Protein AF-A0A0G0KNE0-F1 (afdb_monomer)

Foldseek 3Di:
DDDDDDDDDDDDDDDDDDDDDDDDDDDPPPPPPPPPPPPPDDDDDDDDPDPPPPPPPPPDDVVVVVVVVLFVLLLVLLVVQQVVLDFWAAPAFDPVLVVVLQVVCVVPPPPADHVVVLVVLCHVQNKGWDAPPDPDSTSVRIWIARSPDPCCPHSTDDLLRGDDDPPGDPSSVVSNVSVVD

pLDDT: mean 72.16, std 21.23, range [33.91, 93.62]

Radius of gyration: 31.46 Å; Cα contacts (8 Å, |Δi|>4): 151; chains: 1; bounding box: 96×80×53 Å

Structure (mmCIF, N/CA/C/O backbone):
data_AF-A0A0G0KNE0-F1
#
_entry.id   AF-A0A0G0KNE0-F1
#
loop_
_atom_site.group_PDB
_atom_site.id
_atom_site.type_symbol
_atom_site.label_atom_id
_atom_site.label_alt_id
_atom_site.label_comp_id
_atom_site.label_asym_id
_atom_site.label_entity_id
_atom_site.label_seq_id
_atom_site.pdbx_PDB_ins_code
_atom_site.Cartn_x
_atom_site.Cartn_y
_atom_site.Cartn_z
_atom_site.occupancy
_atom_site.B_iso_or_equiv
_atom_site.auth_seq_id
_atom_site.auth_comp_id
_atom_site.auth_asym_id
_atom_site.auth_atom_id
_atom_site.pdbx_PDB_model_num
ATOM 1 N N . MET A 1 1 ? -51.891 30.080 -39.729 1.00 41.03 1 MET A N 1
ATOM 2 C CA . MET A 1 1 ? -51.576 31.194 -38.807 1.00 41.03 1 MET A CA 1
ATOM 3 C C . MET A 1 1 ? -50.312 30.743 -38.072 1.00 41.03 1 MET A C 1
ATOM 5 O O . MET A 1 1 ? -50.399 29.716 -37.421 1.00 41.03 1 MET A O 1
ATOM 9 N N . ALA A 1 2 ? -49.094 31.166 -38.446 1.00 36.31 2 ALA A N 1
ATOM 10 C CA . ALA A 1 2 ? -48.494 32.512 -38.284 1.00 36.31 2 ALA A CA 1
ATOM 11 C C . ALA A 1 2 ? -48.365 32.876 -36.786 1.00 36.31 2 ALA A C 1
ATOM 13 O O . ALA A 1 2 ? -49.390 32.813 -36.115 1.00 36.31 2 ALA A O 1
ATOM 14 N N . SER A 1 3 ? -47.213 33.214 -36.179 1.00 40.84 3 SER A N 1
ATOM 15 C CA . SER A 1 3 ? -45.794 33.445 -36.595 1.00 40.84 3 SER A CA 1
ATOM 16 C C . SER A 1 3 ? -44.870 32.987 -35.422 1.00 40.84 3 SER A C 1
ATOM 18 O O . SER A 1 3 ? -45.411 32.694 -34.362 1.00 40.84 3 SER A O 1
ATOM 20 N N . ILE A 1 4 ? -43.553 32.707 -35.471 1.00 46.44 4 ILE A N 1
ATOM 21 C CA . ILE A 1 4 ? -42.313 33.409 -35.913 1.00 46.44 4 ILE A CA 1
ATOM 22 C C . ILE A 1 4 ? -42.034 34.761 -35.195 1.00 46.44 4 ILE A C 1
ATOM 24 O O . ILE A 1 4 ? -42.923 35.602 -35.171 1.00 46.44 4 ILE A O 1
ATOM 28 N N . THR A 1 5 ? -40.775 34.930 -34.721 1.00 47.62 5 THR A N 1
ATOM 29 C CA . THR A 1 5 ? -40.102 36.076 -34.019 1.00 47.62 5 THR A CA 1
ATOM 30 C C . THR A 1 5 ? -40.497 36.312 -32.539 1.00 47.62 5 THR A C 1
ATOM 32 O O . THR A 1 5 ? -41.550 35.843 -32.123 1.00 47.62 5 THR A O 1
ATOM 35 N N . ASP A 1 6 ? -39.712 36.913 -31.618 1.00 47.12 6 ASP A N 1
ATOM 36 C CA . ASP A 1 6 ? -38.331 37.479 -31.539 1.00 47.12 6 ASP A CA 1
ATOM 37 C C . ASP A 1 6 ? -37.695 37.044 -30.184 1.00 47.12 6 ASP A C 1
ATOM 39 O O . ASP A 1 6 ? -38.432 36.726 -29.255 1.00 47.12 6 ASP A O 1
ATOM 43 N N . LEU A 1 7 ? -36.383 36.971 -29.900 1.00 47.00 7 LEU A N 1
ATOM 44 C CA . LEU A 1 7 ? -35.112 37.313 -30.578 1.00 47.00 7 LEU A CA 1
ATOM 45 C C . LEU A 1 7 ? -34.501 38.739 -30.455 1.00 47.00 7 LEU A C 1
ATOM 47 O O . LEU A 1 7 ? -33.771 39.178 -31.337 1.00 47.00 7 LEU A O 1
ATOM 51 N N . THR A 1 8 ? -34.666 39.429 -29.315 1.00 47.88 8 THR A N 1
ATOM 52 C CA . THR A 1 8 ? -33.880 40.644 -28.952 1.00 47.88 8 THR A CA 1
ATOM 53 C C . THR A 1 8 ? -33.424 40.582 -27.482 1.00 47.88 8 THR A C 1
ATOM 55 O O . THR A 1 8 ? -34.236 40.454 -26.577 1.00 47.88 8 THR A O 1
ATOM 58 N N . GLN A 1 9 ? -32.133 40.516 -27.134 1.00 44.28 9 GLN A N 1
ATOM 59 C CA . GLN A 1 9 ? -31.034 41.462 -27.389 1.00 44.28 9 GLN A CA 1
ATOM 60 C C . GLN A 1 9 ? -31.309 42.862 -26.815 1.00 44.28 9 GLN A C 1
ATOM 62 O O . GLN A 1 9 ? -31.866 43.726 -27.484 1.00 44.28 9 GLN A O 1
ATOM 67 N N . LYS A 1 10 ? -30.834 43.120 -25.587 1.00 43.81 10 LYS A N 1
ATOM 68 C CA . LYS A 1 10 ? -30.785 44.472 -25.012 1.00 43.81 10 LYS A CA 1
ATOM 69 C C . LYS A 1 10 ? -29.386 44.801 -24.498 1.00 43.81 10 LYS A C 1
ATOM 71 O O . LYS A 1 10 ? -29.083 44.666 -23.319 1.00 43.81 10 LYS A O 1
ATOM 76 N N . GLN A 1 11 ? -28.531 45.246 -25.417 1.00 41.25 11 GLN A N 1
ATOM 77 C CA . GLN A 1 11 ? -27.286 45.915 -25.055 1.00 41.25 11 GLN A CA 1
ATOM 78 C C . GLN A 1 11 ? -27.548 47.385 -24.701 1.00 41.25 11 GLN A C 1
ATOM 80 O O . GLN A 1 11 ? -28.057 48.144 -25.526 1.00 41.25 11 GLN A O 1
ATOM 85 N N . SER A 1 12 ? -27.116 47.803 -23.513 1.00 40.59 12 SER A N 1
ATOM 86 C CA . SER A 1 12 ? -26.733 49.189 -23.214 1.00 40.59 12 SER A CA 1
ATOM 87 C C . SER A 1 12 ? -25.205 49.210 -23.104 1.00 40.59 12 SER A C 1
ATOM 89 O O . SER A 1 12 ? -24.647 48.679 -22.152 1.00 40.59 12 SER A O 1
ATOM 91 N N . LYS A 1 13 ? -24.492 49.548 -24.181 1.00 40.47 13 LYS A N 1
ATOM 92 C CA . LYS A 1 13 ? -24.103 50.921 -24.553 1.00 40.47 13 LYS A CA 1
ATOM 93 C C . LYS A 1 13 ? -23.308 51.661 -23.469 1.00 40.47 13 LYS A C 1
ATOM 95 O O . LYS A 1 13 ? -23.917 52.192 -22.554 1.00 40.47 13 LYS A O 1
ATOM 100 N N . GLN A 1 14 ? -22.018 51.853 -23.787 1.00 38.09 14 GLN A N 1
ATOM 101 C CA . GLN A 1 14 ? -21.238 53.088 -23.570 1.00 38.09 14 GLN A CA 1
ATOM 102 C C . GLN A 1 14 ? -20.904 53.410 -22.085 1.00 38.09 14 GLN A C 1
ATOM 104 O O . GLN A 1 14 ? -21.651 53.071 -21.185 1.00 38.09 14 GLN A O 1
ATOM 109 N N . SER A 1 15 ? -19.763 54.010 -21.727 1.00 36.12 15 SER A N 1
ATOM 110 C CA . SER A 1 15 ? -18.793 54.799 -22.504 1.00 36.12 15 SER A CA 1
ATOM 111 C C . SER A 1 15 ? -17.392 54.836 -21.864 1.00 36.12 15 SER A C 1
ATOM 113 O O . SER A 1 15 ? -17.283 54.847 -20.647 1.00 36.12 15 SER A O 1
ATOM 115 N N . LEU A 1 16 ? -16.369 54.986 -22.718 1.00 33.91 16 LEU A N 1
ATOM 116 C CA . LEU A 1 16 ? -15.142 55.794 -22.550 1.00 33.91 16 LEU A CA 1
ATOM 117 C C . LEU A 1 16 ? -14.386 55.848 -21.198 1.00 33.91 16 LEU A C 1
ATOM 119 O O . LEU A 1 16 ? -14.852 56.413 -20.218 1.00 33.91 16 LEU A O 1
ATOM 123 N N . TRP A 1 17 ? -13.113 55.434 -21.272 1.00 34.81 17 TRP A N 1
ATOM 124 C CA . TRP A 1 17 ? -11.916 56.137 -20.769 1.00 34.81 17 TRP A CA 1
ATOM 125 C C . TRP A 1 17 ? -12.075 57.088 -19.567 1.00 34.81 17 TRP A C 1
ATOM 127 O O . TRP A 1 17 ? -12.484 58.237 -19.716 1.00 34.81 17 TRP A O 1
ATOM 137 N N . GLY A 1 18 ? -11.565 56.664 -18.408 1.00 34.75 18 GLY A N 1
ATOM 138 C CA . GLY A 1 18 ? -11.386 57.537 -17.249 1.00 34.75 18 GLY A CA 1
ATOM 139 C C . GLY A 1 18 ? -10.567 56.883 -16.140 1.00 34.75 18 GLY A C 1
ATOM 140 O O . GLY A 1 18 ? -11.132 56.293 -15.228 1.00 34.75 18 GLY A O 1
ATOM 141 N N . PHE A 1 19 ? -9.237 57.004 -16.200 1.00 39.78 19 PHE A N 1
ATOM 142 C CA . PHE A 1 19 ? -8.366 56.779 -15.039 1.00 39.78 19 PHE A CA 1
ATOM 143 C C . PHE A 1 19 ? -8.684 57.816 -13.946 1.00 39.78 19 PHE A C 1
ATOM 145 O O . PHE A 1 19 ? -8.649 59.012 -14.243 1.00 39.78 19 PHE A O 1
ATOM 152 N N . PRO A 1 20 ? -8.827 57.411 -12.674 1.00 44.44 20 PRO A N 1
ATOM 153 C CA . PRO A 1 20 ? -8.577 58.290 -11.545 1.00 44.44 20 PRO A CA 1
ATOM 154 C C . PRO A 1 20 ? -7.361 57.789 -10.764 1.00 44.44 20 PRO A C 1
ATOM 156 O O . PRO A 1 20 ? -7.368 56.721 -10.152 1.00 44.44 20 PRO A O 1
ATOM 159 N N . GLN A 1 21 ? -6.311 58.603 -10.742 1.00 42.25 21 GLN A N 1
ATOM 160 C CA . GLN A 1 21 ? -5.239 58.455 -9.766 1.00 42.25 21 GLN A CA 1
ATOM 161 C C . GLN A 1 21 ? -5.809 58.632 -8.353 1.00 42.25 21 GLN A C 1
ATOM 163 O O . GLN A 1 21 ? -6.418 59.661 -8.062 1.00 42.25 21 GLN A O 1
ATOM 168 N N . ARG A 1 22 ? -5.507 57.705 -7.441 1.00 38.88 22 ARG A N 1
ATOM 169 C CA . ARG A 1 22 ? -5.319 58.039 -6.023 1.00 38.88 22 ARG A CA 1
ATOM 170 C C . ARG A 1 22 ? -4.205 57.194 -5.417 1.00 38.88 22 ARG A C 1
ATOM 172 O O . ARG A 1 22 ? -4.418 56.131 -4.848 1.00 38.88 22 ARG A O 1
ATOM 179 N N . LEU A 1 23 ? -2.997 57.739 -5.528 1.00 42.62 23 LEU A N 1
ATOM 180 C CA . LEU A 1 23 ? -1.986 57.591 -4.486 1.00 42.62 23 LEU A CA 1
ATOM 181 C C . LEU A 1 23 ? -2.642 57.919 -3.132 1.00 42.62 23 LEU A C 1
ATOM 183 O O . LEU A 1 23 ? -3.351 58.923 -3.046 1.00 42.62 23 LEU A O 1
ATOM 187 N N . PHE A 1 24 ? -2.371 57.144 -2.078 1.00 37.62 24 PHE A N 1
ATOM 188 C CA . PHE A 1 24 ? -1.307 57.536 -1.145 1.00 37.62 24 PHE A CA 1
ATOM 189 C C . PHE A 1 24 ? -1.127 56.608 0.074 1.00 37.62 24 PHE A C 1
ATOM 191 O O . PHE A 1 24 ? -2.091 56.202 0.708 1.00 37.62 24 PHE A O 1
ATOM 198 N N . PHE A 1 25 ? 0.153 56.477 0.449 1.00 34.75 25 PHE A N 1
ATOM 199 C CA . PHE A 1 25 ? 0.719 56.187 1.777 1.00 34.75 25 PHE A CA 1
ATOM 200 C C . PHE A 1 25 ? 0.635 54.779 2.403 1.00 34.75 25 PHE A C 1
ATOM 202 O O . PHE A 1 25 ? -0.360 54.074 2.304 1.00 34.75 25 PHE A O 1
ATOM 209 N N . CYS A 1 26 ? 1.739 54.464 3.107 1.00 36.16 26 CYS A N 1
ATOM 210 C CA . CYS A 1 26 ? 2.079 53.243 3.861 1.00 36.16 26 CYS A CA 1
ATOM 211 C C . CYS A 1 26 ? 2.312 51.988 2.975 1.00 36.16 26 CYS A C 1
ATOM 213 O O . CYS A 1 26 ? 1.431 51.578 2.236 1.00 36.16 26 CYS A O 1
ATOM 215 N N . ASP A 1 27 ? 3.485 51.332 2.930 1.00 36.81 27 ASP A N 1
ATOM 216 C CA . ASP A 1 27 ? 4.635 51.338 3.855 1.00 36.81 27 ASP A CA 1
ATOM 217 C C . ASP A 1 27 ? 6.016 51.341 3.157 1.00 36.81 27 ASP A C 1
ATOM 219 O O . ASP A 1 27 ? 6.703 50.322 3.051 1.00 36.81 27 ASP A O 1
ATOM 223 N N . ILE A 1 28 ? 6.519 52.524 2.782 1.00 46.03 28 ILE A N 1
ATOM 224 C CA . ILE A 1 28 ? 7.936 52.716 2.400 1.00 46.03 28 ILE A CA 1
ATOM 225 C C . ILE A 1 28 ? 8.800 52.927 3.666 1.00 46.03 28 ILE A C 1
ATOM 227 O O . ILE A 1 28 ? 9.511 53.919 3.787 1.00 46.03 28 ILE A O 1
ATOM 231 N N . ILE A 1 29 ? 8.731 52.016 4.652 1.00 47.38 29 ILE A N 1
ATOM 232 C CA . ILE A 1 29 ? 9.573 52.075 5.874 1.00 47.38 29 ILE A CA 1
ATOM 233 C C . ILE A 1 29 ? 10.055 50.686 6.355 1.00 47.38 29 ILE A C 1
ATOM 235 O O . ILE A 1 29 ? 10.099 50.404 7.550 1.00 47.38 29 ILE A O 1
ATOM 239 N N . LYS A 1 30 ? 10.467 49.796 5.438 1.00 42.50 30 LYS A N 1
ATOM 240 C CA . LYS A 1 30 ? 11.245 48.580 5.798 1.00 42.50 30 LYS A CA 1
ATOM 241 C C . LYS A 1 30 ? 12.518 48.337 4.969 1.00 42.50 30 LYS A C 1
ATOM 243 O O . LYS A 1 30 ? 13.248 47.396 5.256 1.00 42.50 30 LYS A O 1
ATOM 248 N N . SER A 1 31 ? 12.849 49.209 4.010 1.00 43.00 31 SER A N 1
ATOM 249 C CA . SER A 1 31 ? 13.998 49.018 3.096 1.00 43.00 31 SER A CA 1
ATOM 250 C C . SER A 1 31 ? 15.304 49.728 3.520 1.00 43.00 31 SER A C 1
ATOM 252 O O . SER A 1 31 ? 16.318 49.650 2.837 1.00 43.00 31 SER A O 1
ATOM 254 N N . THR A 1 32 ? 15.319 50.439 4.655 1.00 44.94 32 THR A N 1
ATOM 255 C CA . THR A 1 32 ? 16.433 51.337 5.045 1.00 44.94 32 THR A CA 1
ATOM 256 C C . THR A 1 32 ? 17.176 50.948 6.330 1.00 44.94 32 THR A C 1
ATOM 258 O O . THR A 1 32 ? 18.051 51.695 6.769 1.00 44.94 32 THR A O 1
ATOM 261 N N . LEU A 1 33 ? 16.907 49.771 6.916 1.00 45.56 33 LEU A N 1
ATOM 262 C CA . LEU A 1 33 ? 17.547 49.332 8.171 1.00 45.56 33 LEU A CA 1
ATOM 263 C C . LEU A 1 33 ? 18.699 48.314 8.021 1.00 45.56 33 LEU A C 1
ATOM 265 O O . LEU A 1 33 ? 19.330 47.972 9.017 1.00 45.56 33 LEU A O 1
ATOM 269 N N . ILE A 1 34 ? 19.010 47.847 6.805 1.00 46.56 34 ILE A N 1
ATOM 270 C CA . ILE A 1 34 ? 20.035 46.802 6.575 1.00 46.56 34 ILE A CA 1
ATOM 271 C C . ILE A 1 34 ? 21.408 47.387 6.176 1.00 46.56 34 ILE A C 1
ATOM 273 O O . ILE A 1 34 ? 22.448 46.791 6.445 1.00 46.56 34 ILE A O 1
ATOM 277 N N . ILE A 1 35 ? 21.457 48.605 5.623 1.00 48.31 35 ILE A N 1
ATOM 278 C CA . ILE A 1 35 ? 22.692 49.179 5.042 1.00 48.31 35 ILE A CA 1
ATOM 279 C C . ILE A 1 35 ? 23.590 49.881 6.093 1.00 48.31 35 ILE A C 1
ATOM 281 O O . ILE A 1 35 ? 24.773 50.116 5.855 1.00 48.31 35 ILE A O 1
ATOM 285 N N . ARG A 1 36 ? 23.091 50.166 7.307 1.00 42.97 36 ARG A N 1
ATOM 286 C CA . ARG A 1 36 ? 23.845 50.888 8.361 1.00 42.97 36 ARG A CA 1
ATOM 287 C C . ARG A 1 36 ? 24.678 50.018 9.323 1.00 42.97 36 ARG A C 1
ATOM 289 O O . ARG A 1 36 ? 25.158 50.546 10.322 1.00 42.97 36 ARG A O 1
ATOM 296 N N . LYS A 1 37 ? 24.914 48.729 9.034 1.00 41.06 37 LYS A N 1
ATOM 297 C CA . LYS A 1 37 ? 25.789 47.859 9.860 1.00 41.06 37 LYS A CA 1
ATOM 298 C C . LYS A 1 37 ? 27.194 47.578 9.300 1.00 41.06 37 LYS A C 1
ATOM 300 O O . LYS A 1 37 ? 28.027 47.059 10.032 1.00 41.06 37 LYS A O 1
ATOM 305 N N . TYR A 1 38 ? 27.515 47.997 8.075 1.00 44.34 38 TYR A N 1
ATOM 306 C CA . TYR A 1 38 ? 28.802 47.694 7.418 1.00 44.34 38 TYR A CA 1
ATOM 307 C C . TYR A 1 38 ? 29.890 48.778 7.576 1.00 44.34 38 TYR A C 1
ATOM 309 O O . TYR A 1 38 ? 30.719 48.959 6.688 1.00 44.34 38 TYR A O 1
ATOM 317 N N . LYS A 1 39 ? 29.906 49.533 8.688 1.00 47.22 39 LYS A N 1
ATOM 318 C CA . LYS A 1 39 ? 30.921 50.588 8.926 1.00 47.22 39 LYS A CA 1
ATOM 319 C C . LYS A 1 39 ? 31.608 50.551 10.301 1.00 47.22 39 LYS A C 1
ATOM 321 O O . LYS A 1 39 ? 32.220 51.537 10.695 1.00 47.22 39 LYS A O 1
ATOM 326 N N . ILE A 1 40 ? 31.566 49.426 11.022 1.00 51.53 40 ILE A N 1
ATOM 327 C CA . ILE A 1 40 ? 32.398 49.218 12.225 1.00 51.53 40 ILE A CA 1
ATOM 328 C C . ILE A 1 40 ? 32.914 47.772 12.277 1.00 51.53 40 ILE A C 1
ATOM 330 O O . ILE A 1 40 ? 32.387 46.949 13.011 1.00 51.53 40 ILE A O 1
ATOM 334 N N . MET A 1 41 ? 33.948 47.473 11.486 1.00 38.69 41 MET A N 1
ATOM 335 C CA . MET A 1 41 ? 34.935 46.416 11.772 1.00 38.69 41 MET A CA 1
ATOM 336 C C . MET A 1 41 ? 36.165 46.619 10.877 1.00 38.69 41 MET A C 1
ATOM 338 O O . MET A 1 41 ? 36.420 45.906 9.912 1.00 38.69 41 MET A O 1
ATOM 342 N N . SER A 1 42 ? 36.905 47.683 11.187 1.00 48.44 42 SER A N 1
ATOM 343 C CA . SER A 1 42 ? 38.279 47.865 10.721 1.00 48.44 42 SER A CA 1
ATOM 344 C C . SER A 1 42 ? 39.202 47.230 11.755 1.00 48.44 42 SER A C 1
ATOM 346 O O . SER A 1 42 ? 39.110 47.604 12.922 1.00 48.44 42 SER A O 1
ATOM 348 N N . ARG A 1 43 ? 40.098 46.340 11.299 1.00 54.25 43 ARG A N 1
ATOM 349 C CA . ARG A 1 43 ? 41.078 45.566 12.092 1.00 54.25 43 ARG A CA 1
ATOM 350 C C . ARG A 1 43 ? 40.433 44.506 12.998 1.00 54.25 43 ARG A C 1
ATOM 352 O O . ARG A 1 43 ? 39.839 44.848 14.008 1.00 54.25 43 ARG A O 1
ATOM 359 N N . TYR A 1 44 ? 40.559 43.234 12.625 1.00 45.12 44 TYR A N 1
ATOM 360 C CA . TYR A 1 44 ? 41.455 42.254 13.263 1.00 45.12 44 TYR A CA 1
ATOM 361 C C . TYR A 1 44 ? 41.591 41.031 12.333 1.00 45.12 44 TYR A C 1
ATOM 363 O O . TYR A 1 44 ? 40.633 40.667 11.661 1.00 45.12 44 TYR A O 1
ATOM 371 N N . ASP A 1 45 ? 42.812 40.503 12.261 1.00 45.97 45 ASP A N 1
ATOM 372 C CA . ASP A 1 45 ? 43.282 39.202 11.756 1.00 45.97 45 ASP A CA 1
ATOM 373 C C . ASP A 1 45 ? 42.563 38.508 10.581 1.00 45.97 45 ASP A C 1
ATOM 375 O O . ASP A 1 45 ? 41.439 38.022 10.676 1.00 45.97 45 ASP A O 1
ATOM 379 N N . MET A 1 46 ? 43.310 38.337 9.483 1.00 49.62 46 MET A N 1
ATOM 380 C CA . MET A 1 46 ? 42.997 37.372 8.423 1.00 49.62 46 MET A CA 1
ATOM 381 C C . MET A 1 46 ? 43.212 35.942 8.950 1.00 49.62 46 MET A C 1
ATOM 383 O O . MET A 1 46 ? 44.367 35.577 9.197 1.00 49.62 46 MET A O 1
ATOM 387 N N . PRO A 1 47 ? 42.177 35.089 9.075 1.00 47.72 47 PRO A N 1
ATOM 388 C CA . PRO A 1 47 ? 42.404 33.661 9.225 1.00 47.72 47 PRO A CA 1
ATOM 389 C C . PRO A 1 47 ? 43.015 33.111 7.930 1.00 47.72 47 PRO A C 1
ATOM 391 O O . PRO A 1 47 ? 42.509 33.337 6.831 1.00 47.72 47 PRO A O 1
ATOM 394 N N . SER A 1 48 ? 44.127 32.395 8.091 1.00 47.03 48 SER A N 1
ATOM 395 C CA . SER A 1 48 ? 44.881 31.734 7.023 1.00 47.03 48 SER A CA 1
ATOM 396 C C . SER A 1 48 ? 43.996 30.908 6.079 1.00 47.03 48 SER A C 1
ATOM 398 O O . SER A 1 48 ? 43.014 30.290 6.499 1.00 47.03 48 SER A O 1
ATOM 400 N N . ALA A 1 49 ? 44.390 30.838 4.807 1.00 48.81 49 ALA A N 1
ATOM 401 C CA . ALA A 1 49 ? 43.758 29.983 3.811 1.00 48.81 49 ALA A CA 1
ATOM 402 C C . ALA A 1 49 ? 43.917 28.498 4.187 1.00 48.81 49 ALA A C 1
ATOM 404 O O . ALA A 1 49 ? 44.965 27.919 3.924 1.00 48.81 49 ALA A O 1
ATOM 405 N N . ASN A 1 50 ? 42.896 27.903 4.823 1.00 48.03 50 ASN A N 1
ATOM 406 C CA . ASN A 1 50 ? 42.761 26.445 5.000 1.00 48.03 50 ASN A CA 1
ATOM 407 C C . ASN A 1 50 ? 41.369 25.977 5.500 1.00 48.03 50 ASN A C 1
ATOM 409 O O . ASN A 1 50 ? 41.266 24.966 6.184 1.00 48.03 50 ASN A O 1
ATOM 413 N N . ASN A 1 51 ? 40.280 26.698 5.193 1.00 49.84 51 ASN A N 1
ATOM 414 C CA . ASN A 1 51 ? 38.915 26.270 5.567 1.00 49.84 51 ASN A CA 1
ATOM 415 C C . ASN A 1 51 ? 37.840 26.624 4.515 1.00 49.84 51 ASN A C 1
ATOM 417 O O . ASN A 1 51 ? 36.720 27.015 4.841 1.00 49.84 51 ASN A O 1
ATOM 421 N N . ILE A 1 52 ? 38.171 26.465 3.229 1.00 45.94 52 ILE A N 1
ATOM 422 C CA . ILE A 1 52 ? 37.204 26.533 2.118 1.00 45.94 52 ILE A CA 1
ATOM 423 C C . ILE A 1 52 ? 36.839 25.102 1.696 1.00 45.94 52 ILE A C 1
ATOM 425 O O . ILE A 1 52 ? 37.226 24.650 0.625 1.00 45.94 52 ILE A O 1
ATOM 429 N N . GLU A 1 53 ? 36.125 24.363 2.552 1.00 49.06 53 GLU A N 1
ATOM 430 C CA . GLU A 1 53 ? 35.665 23.006 2.187 1.00 49.06 53 GLU A CA 1
ATOM 431 C C . GLU A 1 53 ? 34.272 22.609 2.715 1.00 49.06 53 GLU A C 1
ATOM 433 O O . GLU A 1 53 ? 33.755 21.552 2.358 1.00 49.06 53 GLU A O 1
ATOM 438 N N . GLN A 1 54 ? 33.607 23.455 3.515 1.00 48.72 54 GLN A N 1
ATOM 439 C CA . GLN A 1 54 ? 32.318 23.119 4.152 1.00 48.72 54 GLN A CA 1
ATOM 440 C C . GLN A 1 54 ? 31.165 24.078 3.827 1.00 48.72 54 GLN A C 1
ATOM 442 O O . GLN A 1 54 ? 30.274 24.296 4.642 1.00 48.72 54 GLN A O 1
ATOM 447 N N . VAL A 1 55 ? 31.126 24.596 2.596 1.00 46.22 55 VAL A N 1
ATOM 448 C CA . VAL A 1 55 ? 29.909 25.218 2.038 1.00 46.22 55 VAL A CA 1
ATOM 449 C C . VAL A 1 55 ? 29.500 24.513 0.744 1.00 46.22 55 VAL A C 1
ATOM 451 O O . VAL A 1 55 ? 29.297 25.127 -0.298 1.00 46.22 55 VAL A O 1
ATOM 454 N N . LYS A 1 56 ? 29.324 23.186 0.824 1.00 47.09 56 LYS A N 1
ATOM 455 C CA . LYS A 1 56 ? 28.489 22.436 -0.129 1.00 47.09 56 LYS A CA 1
ATOM 456 C C . LYS A 1 56 ? 27.012 22.757 0.129 1.00 47.09 56 LYS A C 1
ATOM 458 O O . LYS A 1 56 ? 26.232 21.881 0.495 1.00 47.09 56 LYS A O 1
ATOM 463 N N . HIS A 1 57 ? 26.626 24.019 -0.064 1.00 43.06 57 HIS A N 1
ATOM 464 C CA . HIS A 1 57 ? 25.227 24.353 -0.294 1.00 43.06 57 HIS A CA 1
ATOM 465 C C . HIS A 1 57 ? 24.865 23.792 -1.669 1.00 43.06 57 HIS A C 1
ATOM 467 O O . HIS A 1 57 ? 25.072 24.429 -2.696 1.00 43.06 57 HIS A O 1
ATOM 473 N N . MET A 1 58 ? 24.387 22.546 -1.678 1.00 49.62 58 MET A N 1
ATOM 474 C CA . MET A 1 58 ? 23.705 21.989 -2.836 1.00 49.62 58 MET A CA 1
ATOM 475 C C . MET A 1 58 ? 22.423 22.793 -3.031 1.00 49.62 58 MET A C 1
ATOM 477 O O . MET A 1 58 ? 21.433 22.564 -2.334 1.00 49.62 58 MET A O 1
ATOM 481 N N . GLU A 1 59 ? 22.445 23.722 -3.981 1.00 58.16 59 GLU A N 1
ATOM 482 C CA . GLU A 1 59 ? 21.235 24.125 -4.687 1.00 58.16 59 GLU A CA 1
ATOM 483 C C . GLU A 1 59 ? 20.706 22.860 -5.371 1.00 58.16 59 GLU A C 1
ATOM 485 O O . GLU A 1 59 ? 21.203 22.428 -6.408 1.00 58.16 59 GLU A O 1
ATOM 490 N N . LYS A 1 60 ? 19.775 22.172 -4.703 1.00 57.59 60 LYS A N 1
ATOM 491 C CA . LYS A 1 60 ? 19.042 21.069 -5.315 1.00 57.59 60 LYS A CA 1
ATOM 492 C C . LYS A 1 60 ? 18.138 21.666 -6.380 1.00 57.59 60 LYS A C 1
ATOM 494 O O . LYS A 1 60 ? 17.376 22.585 -6.081 1.00 57.59 60 LYS A O 1
ATOM 499 N N . GLU A 1 61 ? 18.203 21.100 -7.579 1.00 65.50 61 GLU A N 1
A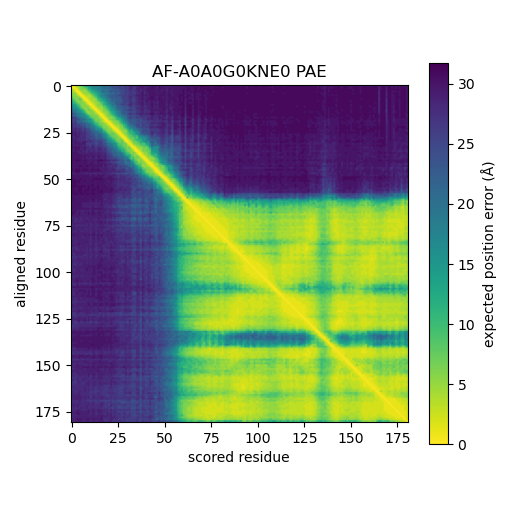TOM 500 C CA . GLU A 1 61 ? 17.233 21.361 -8.640 1.00 65.50 61 GLU A CA 1
ATOM 501 C C . GLU A 1 61 ? 15.801 21.261 -8.080 1.00 65.50 61 GLU A C 1
ATOM 503 O O . GLU A 1 61 ? 15.533 20.387 -7.240 1.00 65.50 61 GLU A O 1
ATOM 508 N N . PRO A 1 62 ? 14.860 22.116 -8.526 1.00 70.19 62 PRO A N 1
ATOM 509 C CA . PRO A 1 62 ? 13.503 22.160 -7.976 1.00 70.19 62 PRO A CA 1
ATOM 510 C C . PRO A 1 62 ? 12.780 20.805 -8.062 1.00 70.19 62 PRO A C 1
ATOM 512 O O . PRO A 1 62 ? 11.953 20.490 -7.209 1.00 70.19 62 PRO A O 1
ATOM 515 N N . GLU A 1 63 ? 13.143 19.968 -9.035 1.00 73.50 63 GLU A N 1
ATOM 516 C CA . GLU A 1 63 ? 12.631 18.605 -9.202 1.00 73.50 63 GLU A CA 1
ATOM 517 C C . GLU A 1 63 ? 13.000 17.668 -8.037 1.00 73.50 63 GLU A C 1
ATOM 519 O O . GLU A 1 63 ? 12.151 16.917 -7.553 1.00 73.50 63 GLU A O 1
ATOM 524 N N . GLU A 1 64 ? 14.237 17.726 -7.530 1.00 75.50 64 GLU A N 1
ATOM 525 C CA . GLU A 1 64 ? 14.657 16.901 -6.388 1.00 75.50 64 GLU A CA 1
ATOM 526 C C . GLU A 1 64 ? 14.022 17.392 -5.077 1.00 75.50 64 GLU A C 1
ATOM 528 O O . GLU A 1 64 ? 13.692 16.572 -4.220 1.00 75.50 64 GLU A O 1
ATOM 533 N N . ILE A 1 65 ? 13.748 18.697 -4.945 1.00 77.25 65 ILE A N 1
ATOM 534 C CA . ILE A 1 65 ? 12.993 19.249 -3.806 1.00 77.25 65 ILE A CA 1
ATOM 535 C C . ILE A 1 65 ? 11.558 18.695 -3.791 1.00 77.25 65 ILE A C 1
ATOM 537 O O . ILE A 1 65 ? 11.117 18.181 -2.763 1.00 77.25 65 ILE A O 1
ATOM 541 N N . ILE A 1 66 ? 10.855 18.718 -4.930 1.00 80.75 66 ILE A N 1
ATOM 542 C CA . ILE A 1 66 ? 9.493 18.161 -5.062 1.00 80.75 66 ILE A CA 1
ATOM 543 C C . ILE A 1 66 ? 9.487 16.655 -4.755 1.00 80.75 66 ILE A C 1
ATOM 545 O O . ILE A 1 66 ? 8.618 16.149 -4.045 1.00 80.75 66 ILE A O 1
ATOM 549 N N . LYS A 1 67 ? 10.482 15.921 -5.257 1.00 81.38 67 LYS A N 1
ATOM 550 C CA . LYS A 1 67 ? 10.626 14.473 -5.053 1.00 81.38 67 LYS A CA 1
ATOM 551 C C . LYS A 1 67 ? 10.954 14.102 -3.606 1.00 81.38 67 LYS A C 1
ATOM 553 O O . LYS A 1 67 ? 10.591 13.013 -3.163 1.00 81.38 67 LYS A O 1
ATOM 558 N N . GLU A 1 68 ? 11.653 14.960 -2.866 1.00 81.75 68 GLU A N 1
ATOM 559 C CA . GLU A 1 68 ? 11.864 14.794 -1.425 1.00 81.75 68 GLU A CA 1
ATOM 560 C C . GLU A 1 68 ? 10.620 15.155 -0.611 1.00 81.75 68 GLU A C 1
ATOM 562 O O . GLU A 1 68 ? 10.298 14.413 0.314 1.00 81.75 68 GLU A O 1
ATOM 567 N N . GLN A 1 69 ? 9.881 16.204 -0.989 1.00 83.56 69 GLN A N 1
ATOM 568 C CA . GLN A 1 69 ? 8.586 16.542 -0.383 1.00 83.56 69 GLN A CA 1
ATOM 569 C C . GLN A 1 69 ? 7.610 15.364 -0.484 1.00 83.56 69 GLN A C 1
ATOM 571 O O . GLN A 1 69 ? 7.265 14.802 0.551 1.00 83.56 69 GLN A O 1
ATOM 576 N N . ARG A 1 70 ? 7.334 14.850 -1.696 1.00 84.12 70 ARG A N 1
ATOM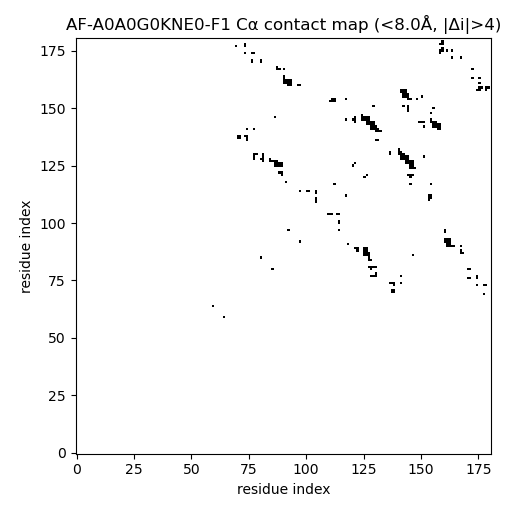 577 C CA . ARG A 1 70 ? 6.459 13.672 -1.892 1.00 84.12 70 ARG A CA 1
ATOM 578 C C . ARG A 1 70 ? 6.857 12.472 -1.026 1.00 84.12 70 ARG A C 1
ATOM 580 O O . ARG A 1 70 ? 6.000 11.773 -0.496 1.00 84.12 70 ARG A O 1
ATOM 587 N N . LYS A 1 71 ? 8.160 12.206 -0.864 1.00 84.50 71 LYS A N 1
ATOM 588 C CA . LYS A 1 71 ? 8.647 11.108 -0.006 1.00 84.50 71 LYS A CA 1
ATOM 589 C C . LYS A 1 71 ? 8.359 11.357 1.476 1.00 84.50 71 LYS A C 1
ATOM 591 O O . LYS A 1 71 ? 8.085 10.399 2.195 1.00 84.50 71 LYS A O 1
ATOM 596 N N . ASN A 1 72 ? 8.449 12.602 1.932 1.00 84.94 72 ASN A N 1
ATOM 597 C CA . ASN A 1 72 ? 8.116 12.973 3.303 1.00 84.94 72 ASN A CA 1
ATOM 598 C C . ASN A 1 72 ? 6.601 12.901 3.532 1.00 84.94 72 ASN A C 1
ATOM 600 O O . ASN A 1 72 ? 6.184 12.368 4.557 1.00 84.94 72 ASN A O 1
ATOM 604 N N . ASP A 1 73 ? 5.796 13.335 2.562 1.00 87.56 73 ASP A N 1
ATOM 605 C CA . ASP A 1 73 ? 4.330 13.283 2.617 1.00 87.56 73 ASP A CA 1
ATOM 606 C C . ASP A 1 73 ? 3.846 11.825 2.686 1.00 87.56 73 ASP A C 1
ATOM 608 O O . ASP A 1 73 ? 3.148 11.446 3.625 1.00 87.56 73 ASP A O 1
ATOM 612 N N . ILE A 1 74 ? 4.340 10.958 1.786 1.00 87.88 74 ILE A N 1
ATOM 613 C CA . ILE A 1 74 ? 4.094 9.504 1.817 1.00 87.88 74 ILE A CA 1
ATOM 614 C C . ILE A 1 74 ? 4.494 8.911 3.172 1.00 87.88 74 ILE A C 1
ATOM 616 O O . ILE A 1 74 ? 3.724 8.149 3.754 1.00 87.88 74 ILE A O 1
ATOM 620 N N . ALA A 1 75 ? 5.689 9.227 3.684 1.00 86.44 75 ALA A N 1
ATOM 621 C CA . ALA A 1 75 ? 6.164 8.680 4.956 1.00 86.44 75 ALA A CA 1
ATOM 622 C C . ALA A 1 75 ? 5.321 9.154 6.154 1.00 86.44 75 ALA A C 1
ATOM 624 O O . ALA A 1 75 ? 5.102 8.376 7.080 1.00 86.44 75 ALA A O 1
ATOM 625 N N . THR A 1 76 ? 4.830 10.395 6.120 1.00 88.50 76 THR A N 1
ATOM 626 C CA . THR A 1 76 ? 3.997 10.988 7.175 1.00 88.50 76 THR A CA 1
ATOM 627 C C . THR A 1 76 ? 2.600 10.372 7.164 1.00 88.50 76 THR A C 1
ATOM 629 O O . THR A 1 76 ? 2.217 9.756 8.154 1.00 88.50 76 THR A O 1
ATOM 632 N N . LEU A 1 77 ? 1.901 10.398 6.022 1.00 90.00 77 LEU A N 1
ATOM 633 C CA . LEU A 1 77 ? 0.570 9.791 5.864 1.00 90.00 77 LEU A CA 1
ATOM 634 C C . LEU A 1 77 ? 0.574 8.294 6.199 1.00 90.00 77 LEU A C 1
ATOM 636 O O . LEU A 1 77 ? -0.293 7.808 6.920 1.00 90.00 77 LEU A O 1
ATOM 640 N N . SER A 1 78 ? 1.579 7.550 5.724 1.00 88.25 78 SER A N 1
ATOM 641 C CA . SER A 1 78 ? 1.689 6.112 6.013 1.00 88.25 78 SER A CA 1
ATOM 642 C C . SER A 1 78 ? 1.902 5.834 7.495 1.00 88.25 78 SER A C 1
ATOM 644 O O . SER A 1 78 ? 1.410 4.832 8.010 1.00 88.25 78 SER A O 1
ATOM 646 N N . LYS A 1 79 ? 2.653 6.704 8.181 1.00 88.19 79 LYS A N 1
ATOM 647 C CA . LYS A 1 79 ? 2.882 6.595 9.617 1.00 88.19 79 LYS A CA 1
ATOM 648 C C . LYS A 1 79 ? 1.598 6.896 10.391 1.00 88.19 79 LYS A C 1
ATOM 650 O O . LYS A 1 79 ? 1.254 6.115 11.265 1.00 88.19 79 LYS A O 1
ATOM 655 N N . GLU A 1 80 ? 0.882 7.964 10.047 1.00 89.50 80 GLU A N 1
ATOM 656 C CA . GLU A 1 80 ? -0.401 8.313 10.673 1.00 89.50 80 GLU A CA 1
ATOM 657 C C . GLU A 1 80 ? -1.443 7.196 10.505 1.00 89.50 80 GLU A C 1
ATOM 659 O O . GLU A 1 80 ? -2.097 6.819 11.474 1.00 89.50 80 GLU A O 1
ATOM 664 N N . LEU A 1 81 ? -1.541 6.607 9.307 1.00 90.25 81 LEU A N 1
ATOM 665 C CA . LEU A 1 81 ? -2.429 5.473 9.022 1.00 90.25 81 LEU A CA 1
ATOM 666 C C . LEU A 1 81 ? -2.019 4.180 9.748 1.00 90.25 81 LEU A C 1
ATOM 668 O O . LEU A 1 81 ? -2.881 3.392 10.127 1.00 90.25 81 LEU A O 1
ATOM 672 N N . ALA A 1 82 ? -0.720 3.942 9.948 1.00 88.56 82 ALA A N 1
ATOM 673 C CA . ALA A 1 82 ? -0.243 2.793 10.718 1.00 88.56 82 ALA A CA 1
ATOM 674 C C . ALA A 1 82 ? -0.430 2.990 12.236 1.00 88.56 82 ALA A C 1
ATOM 676 O O . ALA A 1 82 ? -0.794 2.049 12.938 1.00 88.56 82 ALA A O 1
ATOM 677 N N . GLU A 1 83 ? -0.206 4.205 12.749 1.00 87.62 83 GLU A N 1
ATOM 678 C CA . GLU A 1 83 ? -0.394 4.549 14.166 1.00 87.62 83 GLU A CA 1
ATOM 679 C C . GLU A 1 83 ? -1.875 4.633 14.564 1.00 87.62 83 GLU A C 1
ATOM 681 O O . GLU A 1 83 ? -2.194 4.379 15.726 1.00 87.62 83 GLU A O 1
ATOM 686 N N . SER A 1 84 ? -2.789 4.928 13.630 1.00 87.81 84 SER A N 1
ATOM 687 C CA . SER A 1 84 ? -4.229 4.916 13.915 1.00 87.81 84 SER A CA 1
ATOM 688 C C . SER A 1 84 ? -4.793 3.511 14.151 1.00 87.81 84 SER A C 1
ATOM 690 O O . SER A 1 84 ? -5.827 3.372 14.807 1.00 87.81 84 SER A O 1
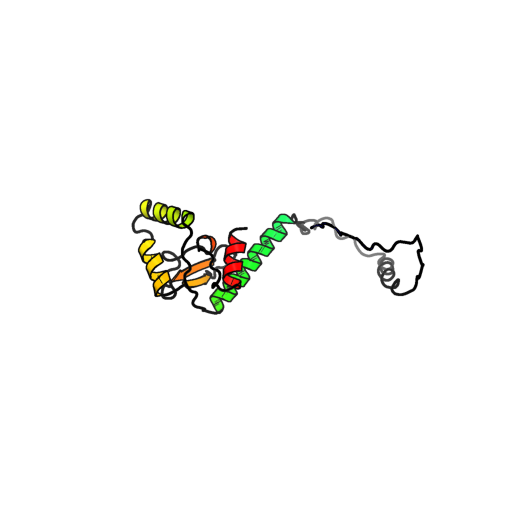ATOM 692 N N . GLY A 1 85 ? -4.122 2.465 13.648 1.00 83.44 85 GLY A N 1
ATOM 693 C CA . GLY A 1 85 ? -4.567 1.073 13.771 1.00 83.44 85 GLY A CA 1
ATOM 694 C C . GLY A 1 85 ? -5.906 0.787 13.079 1.00 83.44 85 GLY A C 1
ATOM 695 O O . GLY A 1 85 ? -6.570 -0.201 13.400 1.00 83.44 85 GLY A O 1
ATOM 696 N N . GLU A 1 86 ? -6.333 1.660 12.165 1.00 88.19 86 GLU A N 1
ATOM 697 C CA . GLU A 1 86 ? -7.621 1.562 11.484 1.00 88.19 86 GLU A CA 1
ATOM 698 C C . GLU A 1 86 ? -7.684 0.335 10.555 1.00 88.19 86 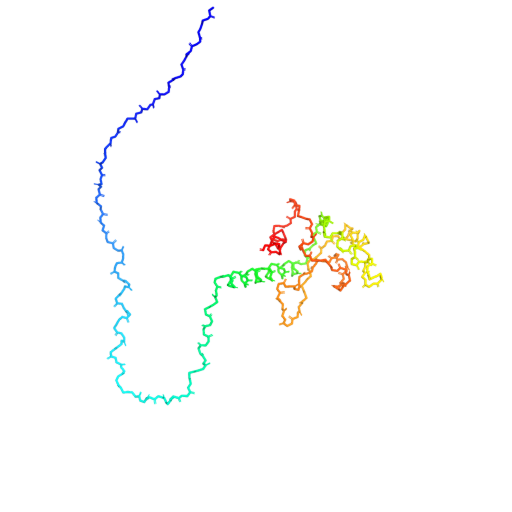GLU A C 1
ATOM 700 O O . GLU A 1 86 ? -6.748 0.025 9.812 1.00 88.19 86 GLU A O 1
ATOM 705 N N . LYS A 1 87 ? -8.828 -0.361 10.579 1.00 92.25 87 LYS A N 1
ATOM 706 C CA . LYS A 1 87 ? -9.158 -1.433 9.634 1.00 92.25 87 LYS A CA 1
ATOM 707 C C . LYS A 1 87 ? -9.859 -0.833 8.420 1.00 92.25 87 LYS A C 1
ATOM 709 O O . LYS A 1 87 ? -10.976 -0.332 8.539 1.00 92.25 87 LYS A O 1
ATOM 714 N N . PHE A 1 88 ? -9.246 -0.956 7.249 1.00 91.56 88 PHE A N 1
ATOM 715 C CA . PHE A 1 88 ? -9.812 -0.493 5.985 1.00 91.56 88 PHE A CA 1
ATOM 716 C C . PHE A 1 88 ? -10.479 -1.638 5.208 1.00 91.56 88 PHE A C 1
ATOM 718 O O . PHE A 1 88 ? -10.078 -2.802 5.297 1.00 91.56 88 PHE A O 1
ATOM 725 N N . SER A 1 89 ? -11.492 -1.301 4.410 1.00 92.00 89 SER A N 1
ATOM 726 C CA . SER A 1 89 ? -12.171 -2.244 3.515 1.00 92.00 89 SER A CA 1
ATOM 727 C C . SER A 1 89 ? -11.362 -2.464 2.238 1.00 92.00 89 SER A C 1
ATOM 729 O O . SER A 1 89 ? -11.055 -1.513 1.515 1.00 92.00 89 SER A O 1
ATOM 731 N N . PHE A 1 90 ? -11.052 -3.719 1.921 1.00 92.94 90 PHE A N 1
ATOM 732 C CA . PHE A 1 90 ? -10.288 -4.057 0.725 1.00 92.94 90 PHE A CA 1
ATOM 733 C C . PHE A 1 90 ? -11.107 -3.838 -0.554 1.00 92.94 90 PHE A C 1
ATOM 735 O O . PHE A 1 90 ? -12.151 -4.454 -0.759 1.00 92.94 90 PHE A O 1
ATOM 742 N N . SER A 1 91 ? -10.615 -2.957 -1.427 1.00 90.00 91 SER A N 1
ATOM 743 C CA . SER A 1 91 ? -11.296 -2.567 -2.673 1.00 90.00 91 SER A CA 1
ATOM 744 C C . SER A 1 91 ? -10.878 -3.388 -3.902 1.00 90.00 91 SER A C 1
ATOM 746 O O . SER A 1 91 ? -11.410 -3.159 -4.983 1.00 90.00 91 SER A O 1
ATOM 748 N N . GLY A 1 92 ? -9.956 -4.346 -3.746 1.00 92.31 92 GLY A N 1
ATOM 749 C CA . GLY A 1 92 ? -9.401 -5.155 -4.835 1.00 92.31 92 GLY A CA 1
ATOM 750 C C . GLY A 1 92 ? -7.986 -4.744 -5.259 1.00 92.31 92 GLY A C 1
ATOM 751 O O . GLY A 1 92 ? -7.406 -3.788 -4.740 1.00 92.31 92 GLY A O 1
ATOM 752 N N . ILE A 1 93 ? -7.438 -5.491 -6.218 1.00 93.31 93 ILE A N 1
ATOM 753 C CA . ILE A 1 93 ? -6.131 -5.263 -6.857 1.00 93.31 93 ILE A CA 1
ATOM 754 C C . ILE A 1 93 ? -6.384 -4.906 -8.322 1.00 93.31 93 ILE A C 1
ATOM 756 O O . ILE A 1 93 ? -7.286 -5.467 -8.944 1.00 93.31 93 ILE A O 1
ATOM 760 N N . GLU A 1 94 ? -5.585 -4.009 -8.894 1.00 92.81 94 GLU A N 1
ATOM 761 C CA . GLU A 1 94 ? -5.642 -3.746 -10.336 1.00 92.81 94 GLU A CA 1
ATOM 762 C C . GLU A 1 94 ? -5.240 -4.978 -11.160 1.00 92.81 94 GLU A C 1
ATOM 764 O O . GLU A 1 94 ? -4.300 -5.689 -10.801 1.00 92.81 94 GLU A O 1
ATOM 769 N N . SER A 1 95 ? -5.902 -5.199 -12.302 1.00 91.94 95 SER A N 1
ATOM 770 C CA . SER A 1 95 ? -5.668 -6.344 -13.202 1.00 91.94 95 SER A CA 1
ATOM 771 C C . SER A 1 95 ? -4.193 -6.539 -13.550 1.00 91.94 95 SER A C 1
ATOM 773 O O . SER A 1 95 ? -3.661 -7.646 -13.472 1.00 91.94 95 SER A O 1
ATOM 775 N N . ASP A 1 96 ? -3.520 -5.441 -13.879 1.00 92.38 96 ASP A N 1
ATOM 776 C CA . ASP A 1 96 ? -2.135 -5.422 -14.343 1.00 92.38 96 ASP A CA 1
ATOM 777 C C . ASP A 1 96 ? -1.154 -5.698 -13.196 1.00 92.38 96 ASP A C 1
ATOM 779 O O . ASP A 1 96 ? -0.047 -6.191 -13.413 1.00 92.38 96 ASP A O 1
ATOM 783 N N . SER A 1 97 ? -1.561 -5.383 -11.964 1.00 92.38 97 SER A N 1
ATOM 784 C CA . SER A 1 97 ? -0.811 -5.682 -10.745 1.00 92.38 97 SER A CA 1
ATOM 785 C C . SER A 1 97 ? -1.031 -7.125 -10.292 1.00 92.38 97 SER A C 1
ATOM 787 O O . SER A 1 97 ? -0.071 -7.780 -9.891 1.00 92.38 97 SER A O 1
ATOM 789 N N . TYR A 1 98 ? -2.257 -7.641 -10.415 1.00 92.69 98 TYR A N 1
ATOM 790 C CA . TYR A 1 98 ? -2.586 -9.043 -10.161 1.00 92.69 98 TYR A CA 1
ATOM 791 C C . TYR A 1 98 ? -1.830 -9.981 -11.111 1.00 92.69 98 TYR A C 1
ATOM 793 O O . TYR A 1 98 ? -1.194 -10.924 -10.654 1.00 92.69 98 TYR A O 1
ATOM 801 N N . ALA A 1 99 ? -1.811 -9.685 -12.416 1.00 92.75 99 ALA A N 1
ATOM 802 C CA . ALA A 1 99 ? -1.088 -10.492 -13.401 1.00 92.75 99 ALA A CA 1
ATOM 803 C C . ALA A 1 99 ? 0.423 -10.583 -13.107 1.00 92.75 99 ALA A C 1
ATOM 805 O O . ALA A 1 99 ? 1.017 -11.644 -13.275 1.00 92.75 99 ALA A O 1
ATOM 806 N N . LYS A 1 100 ? 1.038 -9.493 -12.619 1.00 91.38 100 LYS A N 1
ATOM 807 C CA . LYS A 1 100 ? 2.447 -9.484 -12.183 1.00 91.38 100 LYS A CA 1
ATOM 808 C C . LYS A 1 100 ? 2.661 -10.325 -10.927 1.00 91.38 100 LYS A C 1
ATOM 810 O O . LYS A 1 100 ? 3.560 -11.150 -10.914 1.00 91.38 100 LYS A O 1
ATOM 815 N N . LEU A 1 101 ? 1.810 -10.160 -9.909 1.00 89.75 101 LEU A N 1
ATOM 816 C CA . LEU A 1 101 ? 1.876 -10.956 -8.677 1.00 89.75 101 LEU A CA 1
ATOM 817 C C . LEU A 1 101 ? 1.696 -12.457 -8.954 1.00 89.75 101 LEU A C 1
ATOM 819 O O . LEU A 1 101 ? 2.391 -13.270 -8.356 1.00 89.75 101 LEU A O 1
ATOM 823 N N . LYS A 1 102 ? 0.816 -12.830 -9.895 1.00 90.69 102 LYS A N 1
ATOM 824 C CA . LYS A 1 102 ? 0.630 -14.231 -10.292 1.00 90.69 102 LYS A CA 1
ATOM 825 C C . LYS A 1 102 ? 1.835 -14.789 -11.057 1.00 90.69 102 LYS A C 1
ATOM 827 O O . LYS A 1 102 ? 2.242 -15.910 -10.790 1.00 90.69 102 LYS A O 1
ATOM 832 N N . ALA A 1 103 ? 2.455 -13.997 -11.935 1.00 90.69 103 ALA A N 1
ATOM 833 C CA . ALA A 1 103 ? 3.703 -14.392 -12.590 1.00 90.69 103 ALA A CA 1
ATOM 834 C C . ALA A 1 103 ? 4.867 -14.549 -11.586 1.00 90.69 103 ALA A C 1
ATOM 836 O O . ALA A 1 103 ? 5.631 -15.502 -11.688 1.00 90.69 103 ALA A O 1
ATOM 837 N N . GLU A 1 104 ? 4.969 -13.662 -10.588 1.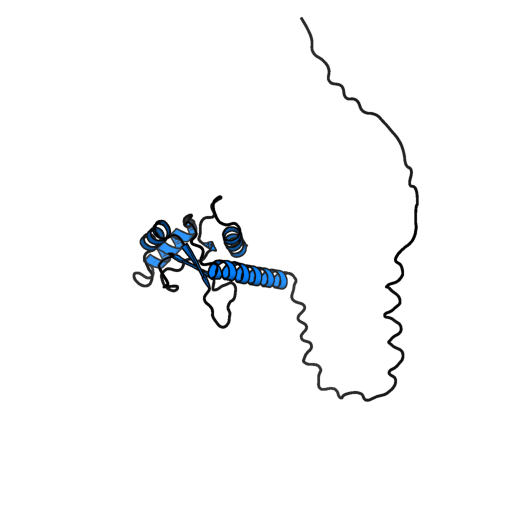00 86.62 104 GLU A N 1
ATOM 838 C CA . GLU A 1 104 ? 5.943 -13.766 -9.487 1.00 86.62 104 GLU A CA 1
ATOM 839 C C . GLU A 1 104 ? 5.725 -15.056 -8.652 1.00 86.62 104 GLU A C 1
ATOM 841 O O . GLU A 1 104 ? 6.697 -15.708 -8.267 1.00 86.62 104 GLU A O 1
ATOM 846 N N . GLU A 1 105 ? 4.468 -15.464 -8.419 1.00 88.44 105 GLU A N 1
ATOM 847 C CA . GLU A 1 105 ? 4.099 -16.738 -7.768 1.00 88.44 105 GLU A CA 1
ATOM 848 C C . GLU A 1 105 ? 4.492 -17.964 -8.617 1.00 88.44 105 GLU A C 1
ATOM 850 O O . GLU A 1 105 ? 5.089 -18.906 -8.092 1.00 88.44 105 GLU A O 1
ATOM 855 N N . ASP A 1 106 ? 4.204 -17.938 -9.924 1.00 88.81 106 ASP A N 1
ATOM 856 C CA . ASP A 1 106 ? 4.523 -19.022 -10.866 1.00 88.81 106 ASP A CA 1
ATOM 857 C C . ASP A 1 106 ? 6.045 -19.196 -11.074 1.00 88.81 106 ASP A C 1
ATOM 859 O O . ASP A 1 106 ? 6.520 -20.317 -11.279 1.00 88.81 106 ASP A O 1
ATOM 863 N N . GLU A 1 107 ? 6.830 -18.112 -11.004 1.00 87.88 107 GLU A N 1
ATOM 864 C CA . GLU A 1 107 ? 8.300 -18.153 -11.063 1.00 87.88 107 GLU A CA 1
ATOM 865 C C . GLU A 1 107 ? 8.936 -18.709 -9.772 1.00 87.88 107 GLU A C 1
ATOM 867 O O . GLU A 1 107 ? 9.965 -19.390 -9.839 1.00 87.88 107 GLU A O 1
ATOM 872 N N . PHE A 1 108 ? 8.332 -18.454 -8.603 1.00 83.50 108 PHE A N 1
ATOM 873 C CA . PHE A 1 108 ? 8.877 -18.820 -7.285 1.00 83.50 108 PHE A CA 1
ATOM 874 C C . PHE A 1 108 ? 7.851 -19.543 -6.382 1.00 83.50 108 PHE A C 1
ATOM 876 O O . PHE A 1 108 ? 7.540 -19.070 -5.279 1.00 83.50 108 PHE A O 1
ATOM 883 N N . PRO A 1 109 ? 7.351 -20.726 -6.793 1.00 82.38 109 PRO A N 1
ATOM 884 C CA . PRO A 1 109 ? 6.298 -21.435 -6.073 1.00 82.38 109 PRO A CA 1
ATOM 885 C C . PRO A 1 109 ? 6.726 -21.806 -4.647 1.00 82.38 109 PRO A C 1
ATOM 887 O O . PRO A 1 109 ? 7.764 -22.433 -4.424 1.00 82.38 109 PRO A O 1
ATOM 890 N N . GLY A 1 110 ? 5.896 -21.432 -3.669 1.00 79.62 110 GLY A N 1
ATOM 891 C CA . GLY A 1 110 ? 6.127 -21.690 -2.244 1.00 79.62 110 GLY A CA 1
ATOM 892 C C . GLY A 1 110 ? 7.086 -20.718 -1.542 1.00 79.62 110 GLY A C 1
ATOM 893 O O . GLY A 1 110 ? 7.392 -20.931 -0.370 1.00 79.62 110 GLY A O 1
ATOM 894 N N . PHE A 1 111 ? 7.558 -19.662 -2.216 1.00 77.88 111 PHE A N 1
ATOM 895 C CA . PHE A 1 111 ? 8.344 -18.593 -1.579 1.00 77.88 111 PHE A CA 1
ATOM 896 C C . PHE A 1 111 ? 7.471 -17.477 -0.973 1.00 77.88 111 PHE A C 1
ATOM 898 O O . PHE A 1 111 ? 7.916 -16.757 -0.082 1.00 77.88 111 PHE A O 1
ATOM 905 N N . VAL A 1 112 ? 6.230 -17.348 -1.448 1.00 80.31 112 VAL A N 1
ATOM 906 C CA . VAL A 1 112 ? 5.248 -16.323 -1.063 1.00 80.31 112 VAL A CA 1
ATOM 907 C C . VAL A 1 112 ? 3.880 -16.974 -0.847 1.00 80.31 112 VAL A C 1
ATOM 909 O O . VAL A 1 112 ? 3.619 -18.056 -1.378 1.00 80.31 112 VAL A O 1
ATOM 912 N N . THR A 1 113 ? 3.009 -16.323 -0.075 1.00 84.62 113 THR A N 1
ATOM 913 C CA . THR A 1 113 ? 1.610 -16.741 0.096 1.00 84.62 113 THR A CA 1
ATOM 914 C C . THR A 1 113 ? 0.880 -16.628 -1.253 1.00 84.62 113 THR A C 1
ATOM 916 O O . THR A 1 113 ? 1.018 -15.586 -1.902 1.00 84.62 113 THR A O 1
ATOM 919 N N . PRO A 1 114 ? 0.119 -17.646 -1.711 1.00 89.88 114 PRO A N 1
ATOM 920 C CA . PRO A 1 114 ? -0.577 -17.592 -2.997 1.00 89.88 114 PRO A CA 1
ATOM 921 C C . PRO A 1 114 ? -1.487 -16.366 -3.097 1.00 89.88 114 PRO A C 1
ATOM 923 O O . PRO A 1 114 ? -2.253 -16.079 -2.171 1.00 89.88 114 PRO A O 1
ATOM 926 N N . ILE A 1 115 ? -1.444 -15.644 -4.223 1.00 90.75 115 ILE A N 1
ATOM 927 C CA . ILE A 1 115 ? -2.122 -14.340 -4.320 1.00 90.75 115 ILE A CA 1
ATOM 928 C C . ILE A 1 115 ? -3.642 -14.455 -4.148 1.00 90.75 115 ILE A C 1
ATOM 930 O O . ILE A 1 115 ? -4.283 -13.550 -3.618 1.00 90.75 115 ILE A O 1
ATOM 934 N N . ASP A 1 116 ? -4.216 -15.586 -4.553 1.00 91.75 116 ASP A N 1
ATOM 935 C CA . ASP A 1 116 ? -5.644 -15.880 -4.443 1.00 91.75 116 ASP A CA 1
ATOM 936 C C . ASP A 1 116 ? -6.088 -16.079 -2.984 1.00 91.75 116 ASP A C 1
ATOM 938 O O . ASP A 1 116 ? -7.136 -15.570 -2.578 1.00 91.75 116 ASP A O 1
ATOM 942 N N . GLU A 1 117 ? -5.264 -16.755 -2.174 1.00 91.50 117 GLU A N 1
ATOM 943 C CA . GLU A 1 117 ? -5.487 -16.917 -0.732 1.00 91.50 117 GLU A CA 1
ATOM 944 C C . GLU A 1 117 ? -5.326 -15.575 -0.012 1.00 91.50 117 GLU A C 1
ATOM 946 O O . GLU A 1 117 ? -6.170 -15.195 0.801 1.00 91.50 117 GLU A O 1
ATOM 951 N N . LEU A 1 118 ? -4.295 -14.810 -0.380 1.00 91.31 118 LEU A N 1
ATOM 952 C CA . LEU A 1 118 ? -4.025 -13.491 0.183 1.00 91.31 118 LEU A CA 1
ATOM 953 C C . LEU A 1 118 ? -5.166 -12.498 -0.115 1.00 91.31 118 LEU A C 1
ATOM 955 O O . LEU A 1 118 ? -5.641 -11.799 0.779 1.00 91.31 118 LEU A O 1
ATOM 959 N N . ILE A 1 119 ? -5.683 -12.476 -1.350 1.00 92.62 119 ILE A N 1
ATOM 960 C CA . ILE A 1 119 ? -6.875 -11.699 -1.736 1.00 92.62 119 ILE A CA 1
ATOM 961 C C . ILE A 1 119 ? -8.103 -12.101 -0.914 1.00 92.62 119 ILE A C 1
ATOM 963 O O . ILE A 1 119 ? -8.930 -11.242 -0.594 1.00 92.62 119 ILE A O 1
ATOM 967 N N . GLN A 1 120 ? -8.260 -13.387 -0.597 1.00 93.62 120 GLN A N 1
ATOM 968 C CA . GLN A 1 120 ? -9.381 -13.862 0.206 1.00 93.62 120 GLN A CA 1
ATOM 969 C C . GLN A 1 120 ? -9.256 -13.390 1.663 1.00 93.62 120 GLN A C 1
ATOM 971 O O . GLN A 1 120 ? -10.203 -12.796 2.179 1.00 93.62 120 GLN A O 1
ATOM 976 N N . GLN A 1 121 ? -8.071 -13.509 2.273 1.00 92.69 121 GLN A N 1
ATOM 977 C CA . GLN A 1 121 ? -7.784 -12.941 3.599 1.00 92.69 121 GLN A CA 1
ATOM 978 C C . GLN A 1 121 ? -8.062 -11.432 3.643 1.00 92.69 121 GLN A C 1
ATOM 980 O O . GLN A 1 121 ? -8.733 -10.951 4.552 1.00 92.69 121 GLN A O 1
ATOM 985 N N . PHE A 1 122 ? -7.634 -10.679 2.626 1.00 93.56 122 PHE A N 1
ATOM 986 C CA . PHE A 1 122 ? -7.911 -9.244 2.527 1.00 93.56 122 PHE A CA 1
ATOM 987 C C . PHE A 1 122 ? -9.409 -8.899 2.476 1.00 93.56 122 PHE A C 1
ATOM 989 O O . PHE A 1 122 ? -9.814 -7.858 3.000 1.00 93.56 122 PHE A O 1
ATOM 996 N N . LYS A 1 123 ? -10.248 -9.744 1.863 1.00 92.56 123 LYS A N 1
ATOM 997 C CA . LYS A 1 123 ? -11.710 -9.559 1.839 1.00 92.56 123 LYS A CA 1
ATOM 998 C C . LYS A 1 123 ? -12.355 -9.883 3.184 1.00 92.56 123 LYS A C 1
ATOM 1000 O O . LYS A 1 123 ? -13.229 -9.137 3.622 1.00 92.56 123 LYS A O 1
ATOM 1005 N N . ASP A 1 124 ? -11.923 -10.966 3.824 1.00 93.06 124 ASP A N 1
ATOM 1006 C CA . ASP A 1 124 ? -12.538 -11.477 5.052 1.00 93.06 124 ASP A CA 1
ATOM 1007 C C . ASP A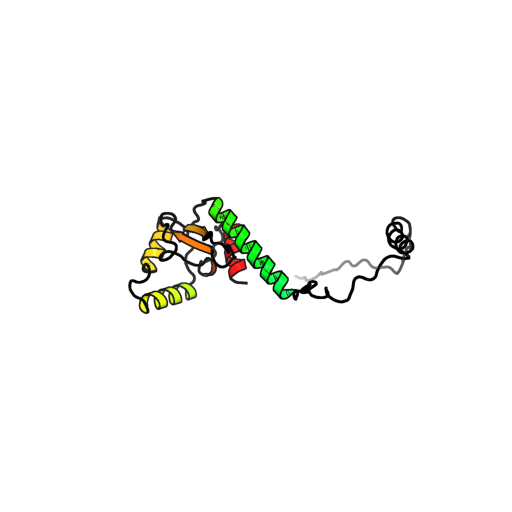 1 124 ? -12.081 -10.679 6.290 1.00 93.06 124 ASP A C 1
ATOM 1009 O O . ASP A 1 124 ? -12.885 -10.260 7.129 1.00 93.06 124 ASP A O 1
ATOM 1013 N N . GLU A 1 125 ? -10.783 -10.386 6.382 1.00 92.31 125 GLU A N 1
ATOM 1014 C CA . GLU A 1 125 ? -10.174 -9.670 7.504 1.00 92.31 125 GLU A CA 1
ATOM 1015 C C . GLU A 1 125 ? -10.086 -8.156 7.300 1.00 92.31 125 GLU A C 1
ATOM 1017 O O . GLU A 1 125 ? -9.917 -7.427 8.279 1.00 92.31 125 GLU A O 1
ATOM 1022 N N . GLY A 1 126 ? -10.241 -7.654 6.074 1.00 92.19 126 GLY A N 1
ATOM 1023 C CA . GLY A 1 126 ? -9.884 -6.277 5.725 1.00 92.19 126 GLY A CA 1
ATOM 1024 C C . GLY A 1 126 ? -8.368 -6.058 5.716 1.00 92.19 126 GLY A C 1
ATOM 1025 O O . GLY A 1 126 ? -7.580 -6.994 5.852 1.00 92.19 126 GLY A O 1
ATOM 1026 N N . MET A 1 127 ? -7.951 -4.801 5.566 1.00 93.38 127 MET A N 1
ATOM 1027 C CA . MET A 1 127 ? -6.538 -4.430 5.442 1.00 93.38 127 MET A CA 1
ATOM 1028 C C . MET A 1 127 ? -6.094 -3.403 6.488 1.00 93.38 127 MET A C 1
ATOM 1030 O O . MET A 1 127 ? -6.879 -2.550 6.905 1.00 93.38 127 MET A O 1
ATOM 1034 N N . LYS A 1 128 ? -4.813 -3.461 6.861 1.00 92.75 128 LYS A N 1
ATOM 1035 C CA . LYS A 1 128 ? -4.095 -2.463 7.669 1.00 92.75 128 LYS A CA 1
ATOM 1036 C C . LYS A 1 128 ? -2.881 -1.928 6.906 1.00 92.75 128 LYS A C 1
ATOM 1038 O O . LYS A 1 128 ? -2.317 -2.622 6.056 1.00 92.75 128 LYS A O 1
ATOM 1043 N N . ILE A 1 129 ? -2.464 -0.704 7.225 1.00 90.81 129 ILE A N 1
ATOM 1044 C CA . ILE A 1 129 ? -1.209 -0.128 6.727 1.00 90.81 129 ILE A CA 1
ATOM 1045 C C . ILE A 1 129 ? -0.089 -0.465 7.709 1.00 90.81 129 ILE A C 1
ATOM 1047 O O . ILE A 1 129 ? -0.191 -0.190 8.901 1.00 90.81 129 ILE A O 1
ATOM 1051 N N . ALA A 1 130 ? 0.987 -1.060 7.200 1.00 88.19 130 ALA A N 1
ATOM 1052 C CA . ALA A 1 130 ? 2.163 -1.440 7.966 1.00 88.19 130 ALA A CA 1
ATOM 1053 C C . ALA A 1 130 ? 3.394 -0.678 7.456 1.00 88.19 130 ALA A C 1
ATOM 1055 O O . ALA A 1 130 ? 3.735 -0.720 6.271 1.00 88.19 130 ALA A O 1
ATOM 1056 N N . VAL A 1 131 ? 4.092 0.004 8.366 1.00 85.94 131 VAL A N 1
ATOM 1057 C CA . VAL A 1 131 ? 5.344 0.715 8.069 1.00 85.94 131 VAL A CA 1
ATOM 1058 C C . VAL A 1 131 ? 6.504 0.009 8.760 1.00 85.94 131 VAL A C 1
ATOM 1060 O O . VAL A 1 131 ? 6.526 -0.125 9.984 1.00 85.94 131 VAL A O 1
ATOM 1063 N N . VAL A 1 132 ? 7.509 -0.418 7.990 1.00 80.19 132 VAL A N 1
ATOM 1064 C CA . VAL A 1 132 ? 8.706 -1.052 8.567 1.00 80.19 132 VAL A CA 1
ATOM 1065 C C . VAL A 1 132 ? 9.618 0.019 9.166 1.00 80.19 132 VAL A C 1
ATOM 1067 O O . VAL A 1 132 ? 10.403 0.666 8.460 1.00 80.19 132 VAL A O 1
ATOM 1070 N N . SER A 1 133 ? 9.534 0.163 10.490 1.00 60.97 133 SER A N 1
ATOM 1071 C CA . SER A 1 133 ? 10.373 1.033 11.327 1.00 60.97 133 SER A CA 1
ATOM 1072 C C . SER A 1 133 ? 11.846 0.600 11.337 1.00 60.97 133 SER A C 1
ATOM 1074 O O . SER A 1 133 ? 12.351 0.015 12.293 1.00 60.97 133 SER A O 1
ATOM 1076 N N . GLY A 1 134 ? 12.560 0.902 10.253 1.00 60.38 134 GLY A N 1
ATOM 1077 C CA . GLY A 1 134 ? 14.017 0.799 10.161 1.00 60.38 134 GLY A CA 1
ATOM 1078 C C . GLY A 1 134 ? 14.719 2.147 10.359 1.00 60.38 134 GLY A C 1
ATOM 1079 O O . GLY A 1 134 ? 14.096 3.205 10.310 1.00 60.38 134 GLY A O 1
ATOM 1080 N N . LYS A 1 135 ? 16.059 2.133 10.458 1.00 49.72 135 LYS A N 1
ATOM 1081 C CA . LYS A 1 135 ? 16.914 3.349 10.503 1.00 49.72 135 LYS A CA 1
ATOM 1082 C C . LYS A 1 135 ? 16.719 4.317 9.321 1.00 49.72 135 LYS A C 1
ATOM 1084 O O . LYS A 1 135 ? 17.204 5.440 9.365 1.00 49.72 135 LYS A O 1
ATOM 1089 N N . ASN A 1 136 ? 16.036 3.875 8.267 1.00 51.97 136 ASN A N 1
ATOM 1090 C CA . ASN A 1 136 ? 15.560 4.689 7.159 1.00 51.97 136 ASN A CA 1
ATOM 1091 C C . ASN A 1 136 ? 14.057 4.428 6.970 1.00 51.97 136 ASN A C 1
ATOM 1093 O O . ASN A 1 136 ? 13.682 3.695 6.058 1.00 51.97 136 ASN A O 1
ATOM 1097 N N . ALA A 1 137 ? 13.203 5.024 7.808 1.00 55.09 137 ALA A N 1
ATOM 1098 C CA . ALA A 1 137 ? 11.750 5.073 7.606 1.00 55.09 137 ALA A CA 1
ATOM 1099 C C . ALA A 1 137 ? 11.399 6.013 6.430 1.00 55.09 137 ALA A C 1
ATOM 1101 O O . ALA A 1 137 ? 10.791 7.066 6.589 1.00 55.09 137 ALA A O 1
ATOM 1102 N N . LYS A 1 138 ? 11.890 5.664 5.238 1.00 61.19 138 LYS A N 1
ATOM 1103 C CA . LYS A 1 138 ? 11.644 6.371 3.979 1.00 61.19 138 LYS A CA 1
ATOM 1104 C C . LYS A 1 138 ? 10.375 5.818 3.333 1.00 61.19 138 LYS A C 1
ATOM 1106 O O . LYS A 1 138 ? 10.047 4.651 3.530 1.00 61.19 138 LYS A O 1
ATOM 1111 N N . ALA A 1 139 ? 9.757 6.622 2.466 1.00 60.75 139 ALA A N 1
ATOM 1112 C CA . ALA A 1 139 ? 8.552 6.320 1.678 1.00 60.75 139 ALA A CA 1
ATOM 1113 C C . ALA A 1 139 ? 8.454 4.914 1.043 1.00 60.75 139 ALA A C 1
ATOM 1115 O O . ALA A 1 139 ? 7.355 4.458 0.735 1.00 60.75 139 ALA A O 1
ATOM 1116 N N . GLY A 1 140 ? 9.584 4.235 0.813 1.00 63.31 140 GLY A N 1
ATOM 1117 C CA . GLY A 1 140 ? 9.639 2.882 0.255 1.00 63.31 140 GLY A CA 1
ATOM 1118 C C . GLY A 1 140 ? 9.080 1.785 1.172 1.00 63.31 140 GLY A C 1
A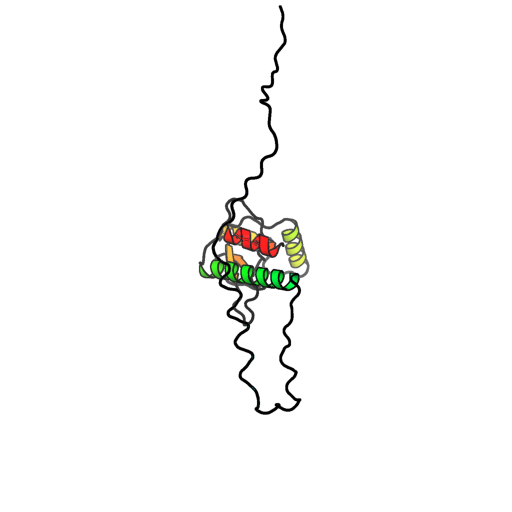TOM 1119 O O . GLY A 1 140 ? 8.521 0.821 0.663 1.00 63.31 140 GLY A O 1
ATOM 1120 N N . ASN A 1 141 ? 9.168 1.947 2.496 1.00 81.81 141 ASN A N 1
ATOM 1121 C CA . ASN A 1 141 ? 8.889 0.894 3.487 1.00 81.81 141 ASN A CA 1
ATOM 1122 C C . ASN A 1 141 ? 7.413 0.835 3.928 1.00 81.81 141 ASN A C 1
ATOM 1124 O O . ASN A 1 141 ? 7.124 0.641 5.111 1.00 81.81 141 ASN A O 1
ATOM 1128 N N . VAL A 1 142 ? 6.497 1.060 2.988 1.00 87.19 142 VAL A N 1
ATOM 1129 C CA . VAL A 1 142 ? 5.053 1.142 3.229 1.00 87.19 142 VAL A CA 1
ATOM 1130 C C . VAL A 1 142 ? 4.383 -0.043 2.557 1.00 87.19 142 VAL A C 1
ATOM 1132 O O . VAL A 1 142 ? 4.484 -0.204 1.339 1.00 87.19 142 VAL A O 1
ATOM 1135 N N . PHE A 1 143 ? 3.699 -0.844 3.363 1.00 90.81 143 PHE A N 1
ATOM 1136 C CA . PHE A 1 143 ? 3.082 -2.098 2.966 1.00 90.81 143 PHE A CA 1
ATOM 1137 C C . PHE A 1 143 ? 1.626 -2.137 3.426 1.00 90.81 143 PHE A C 1
ATOM 1139 O O . PHE A 1 143 ? 1.242 -1.500 4.406 1.00 90.81 143 PHE A O 1
ATOM 1146 N N . VAL A 1 144 ? 0.821 -2.908 2.712 1.00 92.19 144 VAL A N 1
ATOM 1147 C CA . VAL A 1 144 ? -0.562 -3.229 3.052 1.00 92.19 144 VAL A CA 1
ATOM 1148 C C . VAL A 1 144 ? -0.588 -4.698 3.458 1.00 92.19 144 VAL A C 1
ATOM 1150 O O . VAL A 1 144 ? -0.028 -5.527 2.742 1.00 92.19 144 VAL A O 1
ATOM 1153 N N . LEU A 1 145 ? -1.209 -5.006 4.596 1.00 93.25 145 LEU A N 1
ATOM 1154 C CA . LEU A 1 145 ? -1.332 -6.363 5.140 1.00 93.25 145 LEU A CA 1
ATOM 1155 C C . LEU A 1 145 ? -2.789 -6.709 5.463 1.00 93.25 145 LEU A C 1
ATOM 1157 O O . LEU A 1 145 ? -3.551 -5.793 5.799 1.00 93.25 145 LEU A O 1
ATOM 1161 N N . PRO A 1 146 ? -3.180 -7.998 5.426 1.00 93.50 146 PRO A N 1
ATOM 1162 C CA . PRO A 1 146 ? -4.409 -8.463 6.061 1.00 93.50 146 PRO A CA 1
ATOM 1163 C C . PRO A 1 146 ? -4.428 -8.036 7.532 1.00 93.50 146 PRO A C 1
ATOM 1165 O O . PRO A 1 146 ? -3.383 -7.986 8.184 1.00 93.50 146 PRO A O 1
ATOM 1168 N N . PHE A 1 147 ? -5.596 -7.686 8.071 1.00 91.25 147 PHE A N 1
ATOM 1169 C CA . PHE A 1 147 ? -5.663 -7.108 9.418 1.00 91.25 147 PHE A CA 1
ATOM 1170 C C . PHE A 1 147 ? -5.103 -8.049 10.507 1.00 91.25 147 PHE A C 1
ATOM 1172 O O . PHE A 1 147 ? -4.440 -7.577 11.436 1.00 91.25 147 PHE A O 1
ATOM 1179 N N . GLY A 1 148 ? -5.318 -9.363 10.381 1.00 86.62 148 GLY A N 1
ATOM 1180 C CA . GLY A 1 148 ? -4.848 -10.392 11.310 1.00 86.62 148 GLY A CA 1
ATOM 1181 C C . GLY A 1 148 ? -3.435 -10.929 11.054 1.00 86.62 148 GLY A C 1
ATOM 1182 O O . GLY A 1 148 ? -2.889 -11.566 11.951 1.00 86.62 148 GLY A O 1
ATOM 1183 N N . SER A 1 149 ? -2.815 -10.654 9.898 1.00 87.44 149 SER A N 1
ATOM 1184 C CA . SER A 1 149 ? -1.435 -11.085 9.607 1.00 87.44 149 SER A CA 1
ATOM 1185 C C . SER A 1 149 ? -0.403 -10.032 10.013 1.00 87.44 149 SER A C 1
ATOM 1187 O O . SER A 1 149 ? -0.585 -8.841 9.763 1.00 87.44 149 SER A O 1
ATOM 1189 N N . ASP A 1 150 ? 0.708 -10.468 10.604 1.00 85.69 1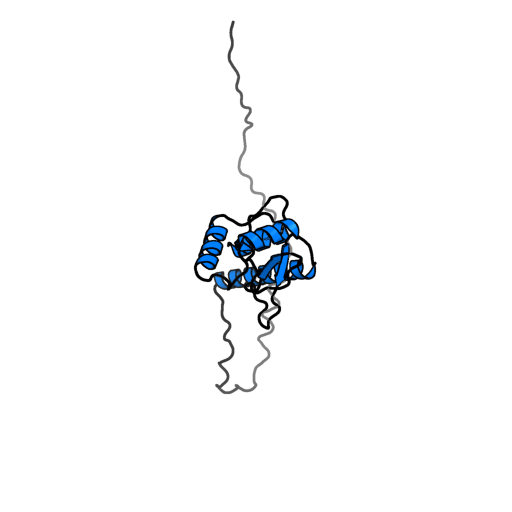50 ASP A N 1
ATOM 1190 C CA . ASP A 1 150 ? 1.882 -9.633 10.895 1.00 85.69 150 ASP A CA 1
ATOM 1191 C C . ASP A 1 150 ? 3.096 -9.990 10.003 1.00 85.69 150 ASP A C 1
ATOM 1193 O O . ASP A 1 150 ? 4.178 -9.412 10.152 1.00 85.69 150 ASP A O 1
ATOM 1197 N N . ASP A 1 151 ? 2.932 -10.902 9.034 1.00 85.75 151 ASP A N 1
ATOM 1198 C CA . ASP A 1 151 ? 4.011 -11.409 8.176 1.00 85.75 151 ASP A CA 1
ATOM 1199 C C . ASP A 1 151 ? 4.298 -10.491 6.971 1.00 85.75 151 ASP A C 1
ATOM 1201 O O . ASP A 1 151 ? 4.069 -10.813 5.802 1.00 85.75 151 ASP A O 1
ATOM 1205 N N . ILE A 1 152 ? 4.917 -9.337 7.267 1.00 83.88 152 ILE A N 1
ATOM 1206 C CA . ILE A 1 152 ? 5.318 -8.281 6.306 1.00 83.88 152 ILE A CA 1
ATOM 1207 C C . ILE A 1 152 ? 6.147 -8.803 5.110 1.00 83.88 152 ILE A C 1
ATOM 1209 O O . ILE A 1 152 ? 6.280 -8.104 4.115 1.00 83.88 152 ILE A O 1
ATOM 1213 N N . LYS A 1 153 ? 6.749 -9.995 5.173 1.00 82.56 153 LYS A N 1
ATOM 1214 C CA . LYS A 1 153 ? 7.558 -10.526 4.059 1.00 82.56 153 LYS A CA 1
ATOM 1215 C C . LYS A 1 153 ? 6.749 -11.244 2.984 1.00 82.56 153 LYS A C 1
ATOM 1217 O O . LYS A 1 153 ? 7.147 -11.188 1.825 1.00 82.56 153 LYS A O 1
ATOM 1222 N N . ASN A 1 154 ? 5.678 -11.929 3.378 1.00 83.44 154 ASN A N 1
ATOM 1223 C CA . ASN A 1 154 ? 4.981 -12.891 2.523 1.00 83.44 154 ASN A CA 1
ATOM 1224 C C . ASN A 1 154 ? 3.568 -12.410 2.171 1.00 83.44 154 ASN A C 1
ATOM 1226 O O . ASN A 1 154 ? 3.108 -12.647 1.060 1.00 83.44 154 ASN A O 1
ATOM 1230 N N . ASP A 1 155 ? 2.922 -11.677 3.081 1.00 85.50 155 ASP A N 1
ATOM 1231 C CA . ASP A 1 155 ? 1.532 -11.234 2.926 1.00 85.50 155 ASP A CA 1
ATOM 1232 C C . ASP A 1 155 ? 1.429 -9.761 2.483 1.00 85.50 155 ASP A C 1
ATOM 1234 O O . ASP A 1 155 ? 0.340 -9.194 2.374 1.00 85.50 155 ASP A O 1
ATOM 1238 N N . SER A 1 156 ? 2.566 -9.096 2.247 1.00 89.00 156 SER A N 1
ATOM 1239 C CA . SER A 1 156 ? 2.597 -7.665 1.945 1.00 89.00 156 SER A CA 1
ATOM 1240 C C . SER A 1 156 ? 2.283 -7.343 0.489 1.00 89.00 156 SER A C 1
ATOM 1242 O O . SER A 1 156 ? 2.926 -7.853 -0.429 1.00 89.00 156 SER A O 1
ATOM 1244 N N . ILE A 1 157 ? 1.402 -6.366 0.285 1.00 90.44 157 ILE A N 1
ATOM 1245 C CA . ILE A 1 157 ? 1.149 -5.746 -1.019 1.00 90.44 157 ILE A CA 1
ATOM 1246 C C . ILE A 1 157 ? 1.554 -4.266 -0.962 1.00 90.44 157 ILE A C 1
ATOM 1248 O O . ILE A 1 15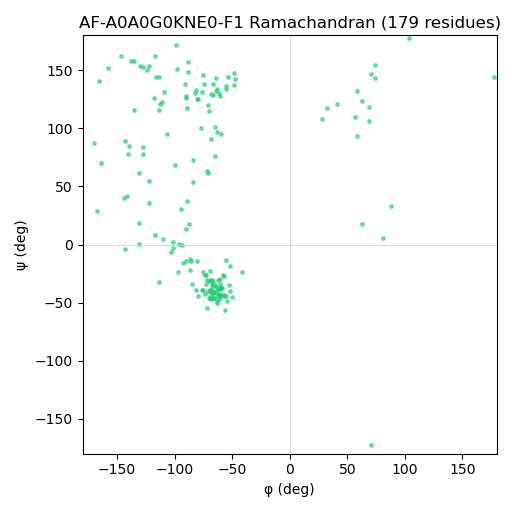7 ? 1.383 -3.596 0.055 1.00 90.44 157 ILE A O 1
ATOM 1252 N N . PHE A 1 158 ? 2.101 -3.724 -2.052 1.00 90.56 158 PHE A N 1
ATOM 1253 C CA . PHE A 1 158 ? 2.375 -2.286 -2.146 1.00 90.56 158 PHE A CA 1
ATOM 1254 C C . PHE A 1 158 ? 1.076 -1.488 -2.362 1.00 90.56 158 PHE A C 1
ATOM 1256 O O . PHE A 1 158 ? 0.276 -1.890 -3.212 1.00 90.56 158 PHE A O 1
ATOM 1263 N N . PRO A 1 159 ? 0.878 -0.327 -1.697 1.00 90.81 159 PRO A N 1
ATOM 1264 C CA . PRO A 1 159 ? -0.338 0.483 -1.847 1.00 90.81 159 PRO A CA 1
ATOM 1265 C C . PRO A 1 159 ? -0.678 0.832 -3.302 1.00 90.81 159 PRO A C 1
ATOM 1267 O O . PRO A 1 159 ? -1.842 0.848 -3.685 1.00 90.81 159 PRO A O 1
ATOM 1270 N N . GLU A 1 160 ? 0.340 1.044 -4.139 1.00 90.88 160 GLU A N 1
ATOM 1271 C CA . GLU A 1 160 ? 0.191 1.342 -5.569 1.00 90.88 160 GLU A CA 1
ATOM 1272 C C . GLU A 1 160 ? -0.566 0.267 -6.366 1.00 90.88 160 GLU A C 1
ATOM 1274 O O . GLU A 1 160 ? -1.190 0.613 -7.368 1.00 90.88 160 GLU A O 1
ATOM 1279 N N . LYS A 1 161 ? -0.555 -1.001 -5.920 1.00 90.81 161 LYS A N 1
ATOM 1280 C CA . LYS A 1 161 ? -1.217 -2.137 -6.589 1.00 90.81 161 LYS A CA 1
ATOM 1281 C C . LYS A 1 161 ? -2.732 -2.218 -6.294 1.00 90.81 161 LYS A C 1
ATOM 1283 O O . LYS A 1 161 ? -3.439 -2.956 -6.983 1.00 90.81 161 LYS A O 1
ATOM 1288 N N . LEU A 1 162 ? -3.236 -1.490 -5.289 1.00 91.69 162 LEU A N 1
ATOM 1289 C CA . LEU A 1 162 ? -4.646 -1.518 -4.872 1.00 91.69 162 LEU A CA 1
ATOM 1290 C C . LEU A 1 162 ? -5.567 -0.757 -5.831 1.00 91.69 162 LEU A C 1
ATOM 1292 O O . LEU A 1 162 ? -5.215 0.302 -6.342 1.00 91.69 162 LEU A O 1
ATOM 1296 N N . GLN A 1 163 ? -6.797 -1.237 -5.997 1.00 93.06 163 GLN A N 1
ATOM 1297 C CA . GLN A 1 163 ? -7.839 -0.490 -6.697 1.00 93.06 163 GLN A CA 1
ATOM 1298 C C . GLN A 1 163 ? -8.407 0.626 -5.799 1.00 93.06 163 GLN A C 1
ATOM 1300 O O . GLN A 1 163 ? -8.788 0.386 -4.654 1.00 93.06 163 GLN A O 1
ATOM 1305 N N . ILE A 1 164 ? -8.511 1.847 -6.332 1.00 91.44 164 ILE A N 1
ATOM 1306 C CA . ILE A 1 164 ? -9.131 2.984 -5.635 1.00 91.44 164 ILE A CA 1
ATOM 1307 C C . ILE A 1 164 ? -10.655 2.915 -5.806 1.00 91.44 164 ILE A C 1
ATOM 1309 O O . ILE A 1 164 ? -11.151 2.811 -6.928 1.00 91.44 164 ILE A O 1
ATOM 1313 N N . SER A 1 165 ? -11.397 3.026 -4.703 1.00 90.88 165 SER A N 1
ATOM 1314 C CA . SER A 1 165 ? -12.863 3.123 -4.684 1.00 90.88 165 SER A CA 1
ATOM 1315 C C . SER A 1 165 ? -13.330 4.465 -4.101 1.00 90.88 165 SER A C 1
ATOM 1317 O O . SER A 1 165 ? -12.565 5.176 -3.448 1.00 90.88 165 SER A O 1
ATOM 1319 N N . GLU A 1 166 ? -14.584 4.849 -4.356 1.00 88.12 166 GLU A N 1
ATOM 1320 C CA . GLU A 1 166 ? -15.147 6.112 -3.845 1.00 88.12 166 GLU A CA 1
ATOM 1321 C C . GLU A 1 166 ? -15.371 6.091 -2.327 1.00 88.12 166 GLU A C 1
ATOM 1323 O O . GLU A 1 166 ? -15.182 7.113 -1.677 1.00 88.12 166 GLU A O 1
ATOM 1328 N N . ASN A 1 167 ? -15.681 4.922 -1.756 1.00 86.94 167 ASN A N 1
ATOM 1329 C CA . ASN A 1 167 ? -15.935 4.730 -0.322 1.00 86.94 167 ASN A CA 1
ATOM 1330 C C . ASN A 1 167 ? -14.652 4.451 0.496 1.00 86.94 167 ASN A C 1
ATOM 1332 O O . ASN A 1 167 ? -14.729 3.897 1.593 1.00 86.94 167 ASN A O 1
ATOM 1336 N N . MET A 1 168 ? -13.474 4.761 -0.051 1.00 88.38 168 MET A N 1
ATOM 1337 C CA . MET A 1 168 ? -12.181 4.602 0.620 1.00 88.38 168 MET A CA 1
ATOM 1338 C C . MET A 1 168 ? -11.826 5.860 1.426 1.00 88.38 168 MET A C 1
ATOM 1340 O O . MET A 1 168 ? -12.173 6.967 1.021 1.00 88.38 168 MET A O 1
ATOM 1344 N N . ASP A 1 169 ? -11.099 5.695 2.536 1.00 90.62 169 ASP A N 1
ATOM 1345 C CA . ASP A 1 169 ? -10.568 6.818 3.320 1.00 90.62 169 ASP A CA 1
ATOM 1346 C C . ASP A 1 169 ? -9.717 7.765 2.451 1.00 90.62 169 ASP A C 1
ATOM 1348 O O . ASP A 1 169 ? -8.897 7.322 1.639 1.00 90.62 169 ASP A O 1
ATOM 1352 N N . GLU A 1 170 ? -9.911 9.074 2.627 1.00 91.50 170 GLU A N 1
ATOM 1353 C CA . GLU A 1 170 ? -9.277 10.103 1.797 1.00 91.50 170 GLU A CA 1
ATOM 1354 C C . GLU A 1 170 ? -7.745 10.103 1.924 1.00 91.50 170 GLU A C 1
ATOM 1356 O O . GLU A 1 170 ? -7.057 10.236 0.911 1.00 91.50 170 GLU A O 1
ATOM 1361 N N . ARG A 1 171 ? -7.203 9.857 3.128 1.00 91.12 171 ARG A N 1
ATOM 1362 C CA . ARG A 1 171 ? -5.752 9.796 3.393 1.00 91.12 171 ARG A CA 1
ATOM 1363 C C . ARG A 1 171 ? -5.132 8.578 2.710 1.00 91.12 171 ARG A C 1
ATOM 1365 O O . ARG A 1 171 ? -4.050 8.660 2.132 1.00 91.12 171 ARG A O 1
ATOM 1372 N N . LEU A 1 172 ? -5.829 7.438 2.742 1.00 90.44 172 LEU A N 1
ATOM 1373 C CA . LEU A 1 172 ? -5.390 6.226 2.046 1.00 90.44 172 LEU A CA 1
ATOM 1374 C C . LEU A 1 172 ? -5.429 6.411 0.522 1.00 90.44 172 LEU A C 1
ATOM 1376 O O . LEU A 1 172 ? -4.497 6.019 -0.180 1.00 90.44 172 LEU A O 1
ATOM 1380 N N . LYS A 1 173 ? -6.481 7.047 0.003 1.00 91.75 173 LYS A N 1
ATOM 1381 C CA . LYS A 1 173 ? -6.598 7.384 -1.419 1.00 91.75 173 LYS A CA 1
ATOM 1382 C C . LYS A 1 173 ? -5.475 8.322 -1.871 1.00 91.75 173 LYS A C 1
ATOM 1384 O O . LYS A 1 173 ? -4.870 8.078 -2.914 1.00 91.75 173 LYS A O 1
ATOM 1389 N N . GLU A 1 174 ? -5.154 9.344 -1.079 1.00 91.19 174 GLU A N 1
ATOM 1390 C CA . GLU A 1 174 ? -4.020 10.242 -1.319 1.00 91.19 174 GLU A CA 1
ATOM 1391 C C . GLU A 1 174 ? -2.680 9.488 -1.314 1.00 91.19 174 GLU A C 1
ATOM 1393 O O . GLU A 1 174 ? -1.891 9.639 -2.247 1.00 91.19 174 GLU A O 1
ATOM 1398 N N . LEU A 1 175 ? -2.455 8.594 -0.345 1.00 89.69 175 LEU A N 1
ATOM 1399 C CA . LEU A 1 175 ? -1.257 7.750 -0.274 1.00 89.69 175 LEU A CA 1
ATOM 1400 C C . LEU A 1 175 ? -1.055 6.892 -1.540 1.00 89.69 175 LEU A C 1
ATOM 1402 O O . LEU A 1 175 ? 0.066 6.795 -2.049 1.00 89.69 175 LEU A O 1
ATOM 1406 N N . ILE A 1 176 ? -2.124 6.284 -2.067 1.00 91.12 176 ILE A N 1
ATOM 1407 C CA . ILE A 1 176 ? -2.069 5.484 -3.304 1.00 91.12 176 ILE A CA 1
ATOM 1408 C C . ILE A 1 176 ? -1.754 6.382 -4.513 1.00 91.12 176 ILE A C 1
ATOM 1410 O O . ILE A 1 176 ? -0.937 6.009 -5.357 1.00 91.12 176 ILE A O 1
ATOM 1414 N N . LEU A 1 177 ? -2.348 7.578 -4.590 1.00 90.56 177 LEU A N 1
ATOM 1415 C CA . LEU A 1 177 ? -2.096 8.537 -5.672 1.00 90.56 177 LEU A CA 1
ATOM 1416 C C . LEU A 1 177 ? -0.651 9.060 -5.659 1.00 90.56 177 LEU A C 1
ATOM 1418 O O . LEU A 1 177 ? 0.002 9.040 -6.702 1.00 90.56 177 LEU A O 1
ATOM 1422 N N . LEU A 1 178 ? -0.121 9.442 -4.492 1.00 88.19 178 LEU A N 1
ATOM 1423 C CA . LEU A 1 178 ? 1.264 9.908 -4.324 1.00 88.19 178 LEU A CA 1
ATOM 1424 C C . LEU A 1 178 ? 2.305 8.851 -4.719 1.00 88.19 178 LEU A C 1
ATOM 1426 O O . LEU A 1 178 ? 3.401 9.195 -5.162 1.00 88.19 178 LEU A O 1
ATOM 1430 N N . ARG A 1 179 ? 1.980 7.560 -4.572 1.00 86.62 179 ARG A N 1
ATOM 1431 C CA . ARG A 1 179 ? 2.841 6.451 -5.010 1.00 86.62 179 ARG A CA 1
ATOM 1432 C C . ARG A 1 179 ? 2.838 6.219 -6.523 1.00 86.62 179 ARG A C 1
ATOM 1434 O O . ARG A 1 179 ? 3.806 5.663 -7.033 1.00 86.62 179 ARG A O 1
ATOM 1441 N N . ARG A 1 180 ? 1.785 6.635 -7.233 1.00 86.44 180 ARG A N 1
ATOM 1442 C CA . ARG A 1 180 ? 1.636 6.473 -8.693 1.00 86.44 180 ARG A CA 1
ATOM 1443 C C . ARG A 1 180 ? 2.189 7.653 -9.507 1.00 86.44 180 ARG A C 1
ATOM 1445 O O . ARG A 1 180 ? 2.321 7.520 -10.722 1.00 86.44 180 ARG A O 1
ATOM 1452 N N . SER A 1 181 ? 2.464 8.792 -8.859 1.00 72.81 181 SER A N 1
ATOM 1453 C CA . SER A 1 181 ? 2.821 10.090 -9.470 1.00 72.81 181 SER A CA 1
ATOM 1454 C C . SER A 1 181 ? 4.313 10.410 -9.512 1.00 72.81 181 SER A C 1
ATOM 1456 O O . SER A 1 181 ? 4.713 11.153 -10.437 1.00 72.81 181 SER A O 1
#

Nearest PDB structures (foldseek):
  7x0f-assembly4_D  TM=2.158E-01  e=4.892E+00  Pseudomonas aeruginosa PAO1

Sequence (181 aa):
MASITDLTQKQSKQSLWGFPQRLFFCDIIKSTLIIRKYKIMSRYDMPSANNIEQVKHMEKEPEEIIKEQRKNDIATLSKELAESGEKFSFSGIESDSYAKLKAEEDEFPGFVTPIDELIQQFKDEGMKIAVVSGKNAKAGNVFVLPFGSDDIKNDSIFPEKLQISENMDERLKELILLRRS

Secondary structure (DSSP, 8-state):
-------------------------S---SSSSSGGGTTS--------S---SS-------HHHHHHHHHHHHHHHHHHHHHHTTPPBPP--B-HHHHHHHHHHHHHSTTSS--HHHHHHHHHHH-EEEEE---S---TT-EEEEETT---TTTS-B-GGGBPP-TTS-HHHHHHHHHHH-

Mean predicted aligned error: 16.91 Å

Solvent-accessible surface area (backbone atoms only — not comparable to full-atom values): 11842 Å² total; per-residue (Å²): 134,90,80,87,90,84,93,77,89,84,85,82,78,89,80,82,92,80,88,76,92,74,87,79,82,88,79,98,80,77,87,78,78,74,78,81,69,86,82,78,83,80,86,81,82,85,80,72,98,81,78,92,79,84,78,81,75,74,82,66,56,70,67,58,51,53,56,51,49,55,35,50,52,42,32,48,54,46,47,54,49,33,73,65,68,53,80,41,82,61,67,52,63,33,70,76,46,47,56,50,54,51,49,53,41,72,76,41,74,85,76,49,62,56,67,70,60,52,54,47,43,22,63,76,58,14,27,29,48,44,60,58,86,48,102,68,65,46,49,82,46,50,32,33,27,33,53,86,56,83,54,71,87,46,61,49,41,54,55,64,39,48,38,88,58,90,92,52,59,66,68,60,52,49,49,29,50,68,67,74,109